Protein AF-0000000084353574 (afdb_homodimer)

Organism: NCBI:txid482461

Solvent-accessible surface area (backbone atoms only — not comparable to full-atom values): 16380 Å² total; per-residue (Å²): 100,61,38,62,44,83,50,98,76,34,34,41,35,35,35,15,28,40,46,36,67,55,96,66,19,34,48,32,29,26,44,67,91,52,82,50,33,28,57,43,47,42,65,20,34,66,84,48,57,50,71,59,33,28,42,50,36,37,30,61,42,59,65,42,75,57,48,79,74,46,64,31,38,41,32,45,39,42,49,74,56,95,91,34,39,34,31,30,40,36,41,33,28,39,31,48,71,51,85,86,64,72,89,44,79,58,70,45,63,42,68,70,35,84,55,44,39,32,33,45,39,50,55,90,50,35,80,78,47,58,47,51,66,62,67,49,51,59,43,70,75,60,64,51,88,87,37,40,44,80,46,78,43,116,100,61,38,61,45,81,51,96,78,34,34,40,34,35,35,14,27,40,46,37,68,55,94,66,18,34,46,32,28,27,44,70,91,50,81,51,30,30,56,44,46,44,64,19,33,66,84,48,56,49,72,60,34,29,42,51,36,38,29,60,41,60,65,42,76,57,49,78,74,48,66,31,38,40,32,45,39,42,49,73,55,95,90,34,39,34,31,31,41,35,41,34,27,39,32,47,71,51,85,86,63,72,89,44,80,61,73,45,63,41,68,71,34,81,54,43,38,32,33,44,39,50,56,89,52,33,80,79,48,57,47,52,68,61,67,50,51,57,43,69,76,60,65,51,88,88,35,40,43,78,45,78,44,117

InterPro domains:
  IPR000086 NUDIX hydrolase domain [PF00293] (16-128)
  IPR000086 NUDIX hydrolase domain [PS51462] (11-144)
  IPR015797 NUDIX hydrolase-like domain superfamily [SSF55811] (12-135)
  IPR020084 NUDIX hydrolase, conserved site [PS00893] (42-63)

Nearest PDB structures (foldseek):
  2pqv-assembly1_A  TM=9.044E-01  e=1.667E-14  Streptococcus pneumoniae TIGR4
  3ef5-assembly1_B  TM=8.246E-01  e=6.353E-07  Bdellovibrio bacteriovorus
  3i7u-assembly1_B  TM=7.529E-01  e=4.169E-07  Aquifex aeolicus VF5
  8i1a-assembly1_A  TM=7.647E-01  e=1.076E-05  Homo sapiens
  8i1i-assembly2_B  TM=6.640E-01  e=1.994E-06  Homo sapiens

Sequence (308 aa):
MDATFQVEHAVFNYRAAAVLIKKDHVLLHRQVNESHWALPGGRVEVLEDSQTTVQRELKEELGWDIGVRNLLWVTENFFKYNEQDFHEIGMYYHVTPPDSIKVEIDTFYGEEGNRLIYQWVPLEELKNVNLVPGFLKNSLLKIPLATIEHIVIKMDATFQVEHAVFNYRAAAVLIKKDHVLLHRQVNESHWALPGGRVEVLEDSQTTVQRELKEELGWDIGVRNLLWVTENFFKYNEQDFHEIGMYYHVTPPDSIKVEIDTFYGEEGNRLIYQWVPLEELKNVNLVPGFLKNSLLKIPLATIEHIVIK

Foldseek 3Di:
DFQWDDDDFAIEFEWEFEFEDDPQWTKWKDFPPDQEIEGQTGTADVVGDRVVRRQVRCCQFAVWRKDWDAWFEWEFAWDDDPNGIYTYTYTYTYIYTDPPDDADQDWDGHPVPNGMIMHIGRLVCLVVGNYPPPVCNPCVVPTDNPDYYYYYHD/DFQWDDDDFAIEFEWEFEFEDDPQWTKWKDFPPDQEIEGQTGTADVVGDRLVRRQVRCCQFAVWRKDWQAWFEWEFAWDDDPNGIYTYTYTYTYIYTDPPDDADQDWDGHPVPRGMIMHIGRLVCLVVGNYPPPVCNPCVVPTDNPDYYYYYHD

Structure (mmCIF, N/CA/C/O backbone):
data_AF-0000000084353574-model_v1
#
loop_
_entity.id
_entity.type
_entity.pdbx_description
1 polymer 'NUDIX domain-containing protein'
#
loop_
_atom_site.group_PDB
_atom_site.id
_atom_site.type_symbol
_atom_site.label_atom_id
_atom_site.label_alt_id
_atom_site.label_comp_id
_atom_site.label_asym_id
_atom_site.label_entity_id
_atom_site.label_seq_id
_atom_site.pdbx_PDB_ins_code
_atom_site.Cartn_x
_atom_site.Cartn_y
_atom_site.Cartn_z
_atom_site.occupancy
_atom_site.B_iso_or_equiv
_atom_site.auth_seq_id
_atom_site.auth_comp_id
_atom_site.auth_asym_id
_atom_site.auth_atom_id
_atom_site.pdbx_PDB_model_num
ATOM 1 N N . MET A 1 1 ? -14.703 -10.68 1.942 1 93.38 1 MET A N 1
ATOM 2 C CA . MET A 1 1 ? -14.938 -9.898 0.735 1 93.38 1 MET A CA 1
ATOM 3 C C . MET A 1 1 ? -13.633 -9.328 0.19 1 93.38 1 MET A C 1
ATOM 5 O O . MET A 1 1 ? -12.812 -8.805 0.948 1 93.38 1 MET A O 1
ATOM 9 N N . ASP A 1 2 ? -13.445 -9.477 -1.063 1 96.88 2 ASP A N 1
ATOM 10 C CA . ASP A 1 2 ? -12.227 -9 -1.702 1 96.88 2 ASP A CA 1
ATOM 11 C C . ASP A 1 2 ? -12.188 -7.469 -1.729 1 96.88 2 ASP A C 1
ATOM 13 O O . ASP A 1 2 ? -13.219 -6.82 -1.894 1 96.88 2 ASP A O 1
ATOM 17 N N . ALA A 1 3 ? -11.047 -6.906 -1.564 1 98.06 3 ALA A N 1
ATOM 18 C CA . ALA A 1 3 ? -10.859 -5.461 -1.676 1 98.06 3 ALA A CA 1
ATOM 19 C C . ALA A 1 3 ? -10.766 -5.031 -3.137 1 98.06 3 ALA A C 1
ATOM 21 O O . ALA A 1 3 ? -9.703 -4.625 -3.605 1 98.06 3 ALA A O 1
ATOM 22 N N . THR A 1 4 ? -11.773 -5.203 -3.811 1 98.38 4 THR A N 1
ATOM 23 C CA . THR A 1 4 ? -12.016 -4.754 -5.18 1 98.38 4 THR A CA 1
ATOM 24 C C . THR A 1 4 ? -13.266 -3.883 -5.254 1 98.38 4 THR A C 1
ATOM 26 O O . THR A 1 4 ? -14.359 -4.328 -4.906 1 98.38 4 THR A O 1
ATOM 29 N N . PHE A 1 5 ? -13.07 -2.662 -5.664 1 98.19 5 PHE A N 1
ATOM 30 C CA . PHE A 1 5 ? -14.148 -1.688 -5.59 1 98.19 5 PHE A CA 1
ATOM 31 C C . PHE A 1 5 ? -14.375 -1.028 -6.941 1 98.19 5 PHE A C 1
ATOM 33 O O . PHE A 1 5 ? -13.461 -0.43 -7.508 1 98.19 5 PHE A O 1
ATOM 40 N N . GLN A 1 6 ? -15.555 -1.169 -7.422 1 96.75 6 GLN A N 1
ATOM 41 C CA . GLN A 1 6 ? -15.945 -0.497 -8.656 1 96.75 6 GLN A CA 1
ATOM 42 C C . GLN A 1 6 ? -16.391 0.935 -8.391 1 96.75 6 GLN A C 1
ATOM 44 O O . GLN A 1 6 ? -17.266 1.168 -7.539 1 96.75 6 GLN A O 1
ATOM 49 N N . VAL A 1 7 ? -15.742 1.908 -9.07 1 95.19 7 VAL A N 1
ATOM 50 C CA . VAL A 1 7 ? -16.188 3.297 -9.039 1 95.19 7 VAL A CA 1
ATOM 51 C C . VAL A 1 7 ? -16.531 3.758 -10.453 1 95.19 7 VAL A C 1
ATOM 53 O O . VAL A 1 7 ? -16.438 2.984 -11.406 1 95.19 7 VAL A O 1
ATOM 56 N N . GLU A 1 8 ? -17.172 4.844 -10.578 1 89.75 8 GLU A N 1
ATOM 57 C CA . GLU A 1 8 ? -17.766 5.297 -11.836 1 89.75 8 GLU A CA 1
ATOM 58 C C . GLU A 1 8 ? -16.797 5.07 -13.008 1 89.75 8 GLU A C 1
ATOM 60 O O . GLU A 1 8 ? -17.188 4.512 -14.031 1 89.75 8 GLU A O 1
ATOM 65 N N . HIS A 1 9 ? -15.562 5.375 -12.969 1 90.19 9 HIS A N 1
ATOM 66 C CA . HIS A 1 9 ? -14.695 5.297 -14.141 1 90.19 9 HIS A CA 1
ATOM 67 C C . HIS A 1 9 ? -13.445 4.48 -13.852 1 90.19 9 HIS A C 1
ATOM 69 O O . HIS A 1 9 ? -12.438 4.617 -14.547 1 90.19 9 HIS A O 1
ATOM 75 N N . ALA A 1 10 ? -13.539 3.629 -12.836 1 97.75 10 ALA A N 1
ATOM 76 C CA . ALA A 1 10 ? -12.328 2.889 -12.5 1 97.75 10 ALA A CA 1
ATOM 77 C C . ALA A 1 10 ? -12.633 1.743 -11.539 1 97.75 10 ALA A C 1
ATOM 79 O O . ALA A 1 10 ? -13.742 1.64 -11.016 1 97.75 10 ALA A O 1
ATOM 80 N N . VAL A 1 11 ? -11.703 0.872 -11.477 1 98.25 11 VAL A N 1
ATOM 81 C CA . VAL A 1 11 ? -11.711 -0.167 -10.453 1 98.25 11 VAL A CA 1
ATOM 82 C C . VAL A 1 11 ? -10.516 0.012 -9.523 1 98.25 11 VAL A C 1
ATOM 84 O O . VAL A 1 11 ? -9.391 0.212 -9.984 1 98.25 11 VAL A O 1
ATOM 87 N N . PHE A 1 12 ? -10.758 0.042 -8.242 1 98.56 12 PHE A N 1
ATOM 88 C CA . PHE A 1 12 ? -9.703 0.052 -7.23 1 98.56 12 PHE A CA 1
ATOM 89 C C . PHE A 1 12 ? -9.516 -1.337 -6.633 1 98.56 12 PHE A C 1
ATOM 91 O O . PHE A 1 12 ? -10.469 -1.958 -6.172 1 98.56 12 PHE A O 1
ATOM 98 N N . ASN A 1 13 ? -8.234 -1.838 -6.691 1 98.19 13 ASN A N 1
ATOM 99 C CA . ASN A 1 13 ? -8.016 -3.182 -6.164 1 98.19 13 ASN A CA 1
ATOM 100 C C . ASN A 1 13 ? -6.773 -3.24 -5.281 1 98.19 13 ASN A C 1
ATOM 102 O O . ASN A 1 13 ? -5.875 -2.406 -5.406 1 98.19 13 ASN A O 1
ATOM 106 N N . TYR A 1 14 ? -6.82 -4.102 -4.344 1 98.88 14 TYR A N 1
ATOM 107 C CA . TYR A 1 14 ? -5.719 -4.438 -3.445 1 98.88 14 TYR A CA 1
ATOM 108 C C . TYR A 1 14 ? -5.324 -5.902 -3.592 1 98.88 14 TYR A C 1
ATOM 110 O O . TYR A 1 14 ? -6.141 -6.797 -3.367 1 98.88 14 TYR A O 1
ATOM 118 N N . ARG A 1 15 ? -4.066 -6.105 -4.062 1 98.75 15 ARG A N 1
ATOM 119 C CA . ARG A 1 15 ? -3.611 -7.445 -4.434 1 98.75 15 ARG A CA 1
ATOM 120 C C . ARG A 1 15 ? -2.373 -7.84 -3.635 1 98.75 15 ARG A C 1
ATOM 122 O O . ARG A 1 15 ? -1.523 -7 -3.336 1 98.75 15 ARG A O 1
ATOM 129 N N . ALA A 1 16 ? -2.264 -9.055 -3.248 1 98.81 16 ALA A N 1
ATOM 130 C CA . ALA A 1 16 ? -1.062 -9.672 -2.688 1 98.81 16 ALA A CA 1
ATOM 131 C C . ALA A 1 16 ? -0.539 -10.781 -3.592 1 98.81 16 ALA A C 1
ATOM 133 O O . ALA A 1 16 ? -1.313 -11.602 -4.09 1 98.81 16 ALA A O 1
ATOM 134 N N . ALA A 1 17 ? 0.724 -10.781 -3.836 1 98.75 17 ALA A N 1
ATOM 135 C CA . ALA A 1 17 ? 1.327 -11.758 -4.734 1 98.75 17 ALA A CA 1
ATOM 136 C C . ALA A 1 17 ? 2.547 -12.414 -4.094 1 98.75 17 ALA A C 1
ATOM 138 O O . ALA A 1 17 ? 3.213 -11.812 -3.25 1 98.75 17 ALA A O 1
ATOM 139 N N . ALA A 1 18 ? 2.838 -13.617 -4.508 1 98.5 18 ALA A N 1
ATOM 140 C CA . ALA A 1 18 ? 3.951 -14.406 -3.982 1 98.5 18 ALA A CA 1
ATOM 141 C C . ALA A 1 18 ? 5.074 -14.516 -5.008 1 98.5 18 ALA A C 1
ATOM 143 O O . ALA A 1 18 ? 4.836 -14.883 -6.16 1 98.5 18 ALA A O 1
ATOM 144 N N . VAL A 1 19 ? 6.219 -14.172 -4.594 1 98.31 19 VAL A N 1
ATOM 145 C CA . VAL A 1 19 ? 7.43 -14.438 -5.367 1 98.31 19 VAL A CA 1
ATOM 146 C C . VAL A 1 19 ? 8.078 -15.727 -4.883 1 98.31 19 VAL A C 1
ATOM 148 O O . VAL A 1 19 ? 8.727 -15.75 -3.834 1 98.31 19 VAL A O 1
ATOM 151 N N . LEU A 1 20 ? 7.902 -16.766 -5.621 1 96.81 20 LEU A N 1
ATOM 152 C CA . LEU A 1 20 ? 8.469 -18.078 -5.32 1 96.81 20 LEU A CA 1
ATOM 153 C C . LEU A 1 20 ? 9.609 -18.406 -6.273 1 96.81 20 LEU A C 1
ATOM 155 O O . LEU A 1 20 ? 9.391 -18.625 -7.465 1 96.81 20 LEU A O 1
ATOM 159 N N . ILE A 1 21 ? 10.742 -18.469 -5.711 1 95.44 21 ILE A N 1
ATOM 160 C CA . ILE A 1 21 ? 11.906 -18.781 -6.535 1 95.44 21 ILE A CA 1
ATOM 161 C C . ILE A 1 21 ? 12.617 -20.016 -5.996 1 95.44 21 ILE A C 1
ATOM 163 O O . ILE A 1 21 ? 12.828 -20.141 -4.789 1 95.44 21 ILE A O 1
ATOM 167 N N . LYS A 1 22 ? 12.852 -20.922 -6.84 1 94.12 22 LYS A N 1
ATOM 168 C CA . LYS A 1 22 ? 13.578 -22.141 -6.547 1 94.12 22 LYS A CA 1
ATOM 169 C C . LYS A 1 22 ? 14.445 -22.562 -7.727 1 94.12 22 LYS A C 1
ATOM 171 O O . LYS A 1 22 ? 13.969 -22.641 -8.859 1 94.12 22 LYS A O 1
ATOM 176 N N . LYS A 1 23 ? 15.758 -22.812 -7.469 1 93.81 23 LYS A N 1
ATOM 177 C CA . LYS A 1 23 ? 16.703 -23.219 -8.508 1 93.81 23 LYS A CA 1
ATOM 178 C C . LYS A 1 23 ? 16.656 -22.266 -9.695 1 93.81 23 LYS A C 1
ATOM 180 O O . LYS A 1 23 ? 16.516 -22.688 -10.844 1 93.81 23 LYS A O 1
ATOM 185 N N . ASP A 1 24 ? 16.594 -20.984 -9.453 1 95 24 ASP A N 1
ATOM 186 C CA . ASP A 1 24 ? 16.672 -19.891 -10.422 1 95 24 ASP A CA 1
ATOM 187 C C . ASP A 1 24 ? 15.445 -19.891 -11.344 1 95 24 ASP A C 1
ATOM 189 O O . ASP A 1 24 ? 15.531 -19.469 -12.5 1 95 24 ASP A O 1
ATOM 193 N N . HIS A 1 25 ? 14.398 -20.469 -10.836 1 96.88 25 HIS A N 1
ATOM 194 C CA . HIS A 1 25 ? 13.102 -20.406 -11.516 1 96.88 25 HIS A CA 1
ATOM 195 C C . HIS A 1 25 ? 12.062 -19.703 -10.648 1 96.88 25 HIS A C 1
ATOM 197 O O . HIS A 1 25 ? 12.031 -19.891 -9.43 1 96.88 25 HIS A O 1
ATOM 203 N N . VAL A 1 26 ? 11.234 -18.953 -11.297 1 97.56 26 VAL A N 1
ATOM 204 C CA . VAL A 1 26 ? 10.117 -18.312 -10.609 1 97.56 26 VAL A CA 1
ATOM 205 C C . VAL A 1 26 ? 8.812 -18.984 -11.031 1 97.56 26 VAL A C 1
ATOM 207 O O . VAL A 1 26 ? 8.641 -19.344 -12.195 1 97.56 26 VAL A O 1
ATOM 210 N N . LEU A 1 27 ? 7.926 -19.156 -10.062 1 97.44 27 LEU A N 1
ATOM 211 C CA . LEU A 1 27 ? 6.613 -19.719 -10.383 1 97.44 27 LEU A CA 1
ATOM 212 C C . LEU A 1 27 ? 5.672 -18.625 -10.883 1 97.44 27 LEU A C 1
ATOM 214 O O . LEU A 1 27 ? 5.465 -17.609 -10.211 1 97.44 27 LEU A O 1
ATOM 218 N N . LEU A 1 28 ? 5.109 -18.812 -12.055 1 97.81 28 LEU A N 1
ATOM 219 C CA . LEU A 1 28 ? 4.121 -17.922 -12.641 1 97.81 28 LEU A CA 1
ATOM 220 C C . LEU A 1 28 ? 2.801 -18.641 -12.875 1 97.81 28 LEU A C 1
ATOM 222 O O . LEU A 1 28 ? 2.758 -19.875 -12.875 1 97.81 28 LEU A O 1
ATOM 226 N N . HIS A 1 29 ? 1.772 -17.844 -12.984 1 97.25 29 HIS A N 1
ATOM 227 C CA . HIS A 1 29 ? 0.49 -18.422 -13.375 1 97.25 29 HIS A CA 1
ATOM 228 C C . HIS A 1 29 ? -0.15 -17.609 -14.5 1 97.25 29 HIS A C 1
ATOM 230 O O . HIS A 1 29 ? 0.228 -16.453 -14.734 1 97.25 29 HIS A O 1
ATOM 236 N N . ARG A 1 30 ? -1.064 -18.266 -15.227 1 95.69 30 ARG A N 1
ATOM 237 C CA . ARG A 1 30 ? -1.817 -17.688 -16.344 1 95.69 30 ARG A CA 1
ATOM 238 C C . ARG A 1 30 ? -3.225 -18.281 -16.406 1 95.69 30 ARG A C 1
ATOM 240 O O . ARG A 1 30 ? -3.416 -19.484 -16.203 1 95.69 30 ARG A O 1
ATOM 247 N N . GLN A 1 31 ? -4.168 -17.359 -16.672 1 93.44 31 GLN A N 1
ATOM 248 C CA . GLN A 1 31 ? -5.488 -17.891 -17 1 93.44 31 GLN A CA 1
ATOM 249 C C . GLN A 1 31 ? -5.473 -18.609 -18.344 1 93.44 31 GLN A C 1
ATOM 251 O O . GLN A 1 31 ? -4.836 -18.156 -19.297 1 93.44 31 GLN A O 1
ATOM 256 N N . VAL A 1 32 ? -6.188 -19.703 -18.391 1 91.19 32 VAL A N 1
ATOM 257 C CA . VAL A 1 32 ? -6.145 -20.578 -19.562 1 91.19 32 VAL A CA 1
ATOM 258 C C . VAL A 1 32 ? -6.547 -19.797 -20.812 1 91.19 32 VAL A C 1
ATOM 260 O O . VAL A 1 32 ? -6.012 -20.047 -21.891 1 91.19 32 VAL A O 1
ATOM 263 N N . ASN A 1 33 ? -7.363 -18.844 -20.625 1 91 33 ASN A N 1
ATOM 264 C CA . ASN A 1 33 ? -7.871 -18.109 -21.781 1 91 33 ASN A CA 1
ATOM 265 C C . ASN A 1 33 ? -7.148 -16.766 -21.953 1 91 33 ASN A C 1
ATOM 267 O O . ASN A 1 33 ? -7.582 -15.914 -22.734 1 91 33 ASN A O 1
ATOM 271 N N . GLU A 1 34 ? -6.105 -16.547 -21.219 1 92.19 34 GLU A N 1
ATOM 272 C CA . GLU A 1 34 ? -5.328 -15.312 -21.312 1 92.19 34 GLU A CA 1
ATOM 273 C C . GLU A 1 34 ? -3.9 -15.594 -21.766 1 92.19 34 GLU A C 1
ATOM 275 O O . GLU A 1 34 ? -3.461 -16.75 -21.781 1 92.19 34 GLU A O 1
ATOM 280 N N . SER A 1 35 ? -3.25 -14.555 -22.219 1 93.62 35 SER A N 1
ATOM 281 C CA . SER A 1 35 ? -1.897 -14.734 -22.734 1 93.62 35 SER A CA 1
ATOM 282 C C . SER A 1 35 ? -0.854 -14.234 -21.734 1 93.62 35 SER A C 1
ATOM 284 O O . SER A 1 35 ? 0.326 -14.578 -21.844 1 93.62 35 SER A O 1
ATOM 286 N N . HIS A 1 36 ? -1.24 -13.406 -20.844 1 96.62 36 HIS A N 1
ATOM 287 C CA . HIS A 1 36 ? -0.265 -12.805 -19.938 1 96.62 36 HIS A CA 1
ATOM 288 C C . HIS A 1 36 ? -0.053 -13.68 -18.703 1 96.62 36 HIS A C 1
ATOM 290 O O . HIS A 1 36 ? -0.985 -14.336 -18.234 1 96.62 36 HIS A O 1
ATOM 296 N N . TRP A 1 37 ? 1.155 -13.68 -18.25 1 97.62 37 TRP A N 1
ATOM 297 C CA . TRP A 1 37 ? 1.545 -14.367 -17.016 1 97.62 37 TRP A CA 1
ATOM 298 C C . TRP A 1 37 ? 1.628 -13.383 -15.852 1 97.62 37 TRP A C 1
ATOM 300 O O . TRP A 1 37 ? 1.899 -12.195 -16.047 1 97.62 37 TRP A O 1
ATOM 310 N N . ALA A 1 38 ? 1.397 -13.844 -14.695 1 98.06 38 ALA A N 1
ATOM 311 C CA . ALA A 1 38 ? 1.508 -13.07 -13.461 1 98.06 38 ALA A CA 1
ATOM 312 C C . ALA A 1 38 ? 2.01 -13.945 -12.312 1 98.06 38 ALA A C 1
ATOM 314 O O . ALA A 1 38 ? 2.223 -15.148 -12.484 1 98.06 38 ALA A O 1
ATOM 315 N N . LEU A 1 39 ? 2.299 -13.352 -11.258 1 98.56 39 LEU A N 1
ATOM 316 C CA . LEU A 1 39 ? 2.68 -14.086 -10.062 1 98.56 39 LEU A CA 1
ATOM 317 C C . LEU A 1 39 ? 1.451 -14.664 -9.359 1 98.56 39 LEU A C 1
ATOM 319 O O . LEU A 1 39 ? 0.387 -14.039 -9.359 1 98.56 39 LEU A O 1
ATOM 323 N N . PRO A 1 40 ? 1.612 -15.906 -8.781 1 97.44 40 PRO A N 1
ATOM 324 C CA . PRO A 1 40 ? 0.503 -16.406 -7.965 1 97.44 40 PRO A CA 1
ATOM 325 C C . PRO A 1 40 ? 0.128 -15.445 -6.836 1 97.44 40 PRO A C 1
ATOM 327 O O . PRO A 1 40 ? 0.993 -14.75 -6.301 1 97.44 40 PRO A O 1
ATOM 330 N N . GLY A 1 41 ? -1.025 -15.469 -6.379 1 97.5 41 GLY A N 1
ATOM 331 C CA . GLY A 1 41 ? -1.61 -14.578 -5.398 1 97.5 41 GLY A CA 1
ATOM 332 C C . GLY A 1 41 ? -3.07 -14.266 -5.664 1 97.5 41 GLY A C 1
ATOM 333 O O . GLY A 1 41 ? -3.764 -15.047 -6.324 1 97.5 41 GLY A O 1
ATOM 334 N N . GLY A 1 42 ? -3.545 -13.156 -5.109 1 97.62 42 GLY A N 1
ATOM 335 C CA . GLY A 1 42 ? -4.945 -12.812 -5.285 1 97.62 42 GLY A CA 1
ATOM 336 C C . GLY A 1 42 ? -5.332 -11.516 -4.602 1 97.62 42 GLY A C 1
ATOM 337 O O . GLY A 1 42 ? -4.469 -10.781 -4.121 1 97.62 42 GLY A O 1
ATOM 338 N N . ARG A 1 43 ? -6.625 -11.281 -4.656 1 98.12 43 ARG A N 1
ATOM 339 C CA . ARG A 1 43 ? -7.168 -10.094 -4.016 1 98.12 43 ARG A CA 1
ATOM 340 C C . ARG A 1 43 ? -7.137 -10.227 -2.494 1 98.12 43 ARG A C 1
ATOM 342 O O . ARG A 1 43 ? -7.449 -11.289 -1.953 1 98.12 43 ARG A O 1
ATOM 349 N N . VAL A 1 44 ? -6.695 -9.172 -1.858 1 98.75 44 VAL A N 1
ATOM 350 C CA . VAL A 1 44 ? -6.75 -9.133 -0.401 1 98.75 44 VAL A CA 1
ATOM 351 C C . VAL A 1 44 ? -8.203 -9.016 0.056 1 98.75 44 VAL A C 1
ATOM 353 O O . VAL A 1 44 ? -8.992 -8.281 -0.538 1 98.75 44 VAL A O 1
ATOM 356 N N . GLU A 1 45 ? -8.531 -9.773 1.092 1 98.19 45 GLU A N 1
ATOM 357 C CA . GLU A 1 45 ? -9.852 -9.617 1.689 1 98.19 45 GLU A CA 1
ATOM 358 C C . GLU A 1 45 ? -9.875 -8.438 2.662 1 98.19 45 GLU A C 1
ATOM 360 O O . GLU A 1 45 ? -8.93 -8.227 3.418 1 98.19 45 GLU A O 1
ATOM 365 N N . VAL A 1 46 ? -10.992 -7.695 2.627 1 98.38 46 VAL A N 1
ATOM 366 C CA . VAL A 1 46 ? -11.164 -6.598 3.574 1 98.38 46 VAL A CA 1
ATOM 367 C C . VAL A 1 46 ? -11.008 -7.121 5 1 98.38 46 VAL A C 1
ATOM 369 O O . VAL A 1 46 ? -11.57 -8.156 5.352 1 98.38 46 VAL A O 1
ATOM 372 N N . LEU A 1 47 ? -10.172 -6.504 5.812 1 98.31 47 LEU A N 1
ATOM 373 C CA . LEU A 1 47 ? -9.891 -6.785 7.215 1 98.31 47 LEU A CA 1
ATOM 374 C C . LEU A 1 47 ? -8.922 -7.961 7.352 1 98.31 47 LEU A C 1
ATOM 376 O O . LEU A 1 47 ? -8.727 -8.484 8.453 1 98.31 47 LEU A O 1
ATOM 380 N N . GLU A 1 48 ? -8.305 -8.391 6.242 1 98.25 48 GLU A N 1
ATOM 381 C CA . GLU A 1 48 ? -7.203 -9.344 6.219 1 98.25 48 GLU A CA 1
ATOM 382 C C . GLU A 1 48 ? -5.902 -8.68 5.781 1 98.25 48 GLU A C 1
ATOM 384 O O . GLU A 1 48 ? -5.895 -7.879 4.84 1 98.25 48 GLU A O 1
ATOM 389 N N . ASP A 1 49 ? -4.848 -8.891 6.508 1 98.62 49 ASP A N 1
ATOM 390 C CA . ASP A 1 49 ? -3.584 -8.312 6.062 1 98.62 49 ASP A CA 1
ATOM 391 C C . ASP A 1 49 ? -3.043 -9.047 4.84 1 98.62 49 ASP A C 1
ATOM 393 O O . ASP A 1 49 ? -3.359 -10.219 4.621 1 98.62 49 ASP A O 1
ATOM 397 N N . SER A 1 50 ? -2.205 -8.43 4.117 1 98.75 50 SER A N 1
ATOM 398 C CA . SER A 1 50 ? -1.758 -8.93 2.82 1 98.75 50 SER A CA 1
ATOM 399 C C . SER A 1 50 ? -0.902 -10.18 2.975 1 98.75 50 SER A C 1
ATOM 401 O O . SER A 1 50 ? -0.904 -11.055 2.102 1 98.75 50 SER A O 1
ATOM 403 N N . GLN A 1 51 ? -0.097 -10.289 4.059 1 98.44 51 GLN A N 1
ATOM 404 C CA . GLN A 1 51 ? 0.711 -11.484 4.281 1 98.44 51 GLN A CA 1
ATOM 405 C C . GLN A 1 51 ? -0.169 -12.719 4.465 1 98.44 51 GLN A C 1
ATOM 407 O O . GLN A 1 51 ? 0.097 -13.766 3.873 1 98.44 51 GLN A O 1
ATOM 412 N N . THR A 1 52 ? -1.226 -12.555 5.285 1 98.19 52 THR A N 1
ATOM 413 C CA . THR A 1 52 ? -2.195 -13.625 5.473 1 98.19 52 THR A CA 1
ATOM 414 C C . THR A 1 52 ? -2.861 -13.992 4.152 1 98.19 52 THR A C 1
ATOM 416 O O . THR A 1 52 ? -3.07 -15.172 3.863 1 98.19 52 THR A O 1
ATOM 419 N N . THR A 1 53 ? -3.146 -13.023 3.383 1 98.5 53 THR A N 1
ATOM 420 C CA . THR A 1 53 ? -3.799 -13.242 2.098 1 98.5 53 THR A CA 1
ATOM 421 C C . THR A 1 53 ? -2.93 -14.109 1.189 1 98.5 53 THR A C 1
ATOM 423 O O . THR A 1 53 ? -3.414 -15.07 0.585 1 98.5 53 THR A O 1
ATOM 426 N N . VAL A 1 54 ? -1.673 -13.758 1.083 1 98 54 VAL A N 1
ATOM 427 C CA . VAL A 1 54 ? -0.798 -14.492 0.176 1 98 54 VAL A CA 1
ATOM 428 C C . VAL A 1 54 ? -0.71 -15.953 0.613 1 98 54 VAL A C 1
ATOM 430 O O . VAL A 1 54 ? -0.742 -16.859 -0.222 1 98 54 VAL A O 1
ATOM 433 N N . GLN A 1 55 ? -0.65 -16.188 1.921 1 97.62 55 GLN A N 1
ATOM 434 C CA . GLN A 1 55 ? -0.606 -17.547 2.438 1 97.62 55 GLN A CA 1
ATOM 435 C C . GLN A 1 55 ? -1.903 -18.297 2.137 1 97.62 55 GLN A C 1
ATOM 437 O O . GLN A 1 55 ? -1.875 -19.438 1.681 1 97.62 55 GLN A O 1
ATOM 442 N N . ARG A 1 56 ? -3.004 -17.656 2.385 1 97.31 56 ARG A N 1
ATOM 443 C CA . ARG A 1 56 ? -4.312 -18.25 2.137 1 97.31 56 ARG A CA 1
ATOM 444 C C . ARG A 1 56 ? -4.496 -18.562 0.656 1 97.31 56 ARG A C 1
ATOM 446 O O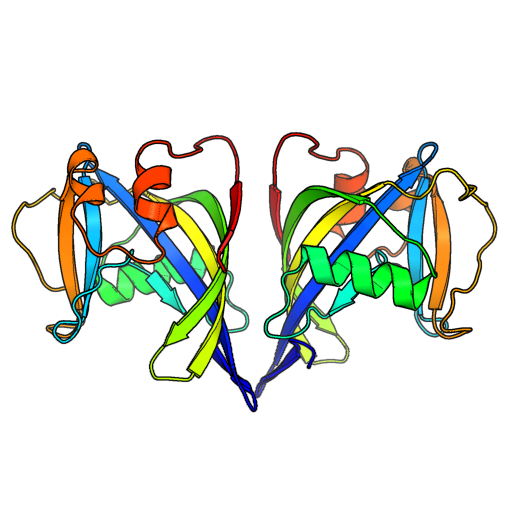 . ARG A 1 56 ? -4.926 -19.672 0.301 1 97.31 56 ARG A O 1
ATOM 453 N N . GLU A 1 57 ? -4.176 -17.609 -0.185 1 96.81 57 GLU A N 1
ATOM 454 C CA . GLU A 1 57 ? -4.355 -17.781 -1.624 1 96.81 57 GLU A CA 1
ATOM 455 C C . GLU A 1 57 ? -3.51 -18.938 -2.156 1 96.81 57 GLU A C 1
ATOM 457 O O . GLU A 1 57 ? -3.969 -19.719 -2.998 1 96.81 57 GLU A O 1
ATOM 462 N N . LEU A 1 58 ? -2.258 -19.094 -1.749 1 96.25 58 LEU A N 1
ATOM 463 C CA . LEU A 1 58 ? -1.396 -20.172 -2.225 1 96.25 58 LEU A CA 1
ATOM 464 C C . LEU A 1 58 ? -1.896 -21.531 -1.729 1 96.25 58 LEU A C 1
ATOM 466 O O . LEU A 1 58 ? -1.796 -22.531 -2.439 1 96.25 58 LEU A O 1
ATOM 470 N N . LYS A 1 59 ? -2.416 -21.531 -0.497 1 95.81 59 LYS A N 1
ATOM 471 C CA . LYS A 1 59 ? -3.039 -22.75 0.007 1 95.81 59 LYS A CA 1
ATOM 472 C C . LYS A 1 59 ? -4.258 -23.141 -0.826 1 95.81 59 LYS A C 1
ATOM 474 O O . LYS A 1 59 ? -4.426 -24.297 -1.201 1 95.81 59 LYS A O 1
ATOM 479 N N . GLU A 1 60 ? -5.07 -22.188 -1.085 1 95.25 60 GLU A N 1
ATOM 480 C CA . GLU A 1 60 ? -6.285 -22.422 -1.858 1 95.25 60 GLU A CA 1
ATOM 481 C C . GLU A 1 60 ? -5.957 -22.828 -3.295 1 95.25 60 GLU A C 1
ATOM 483 O O . GLU A 1 60 ? -6.562 -23.75 -3.844 1 95.25 60 GLU A O 1
ATOM 488 N N . GLU A 1 61 ? -5.004 -22.141 -3.93 1 94.75 61 GLU A N 1
ATOM 489 C CA . GLU A 1 61 ? -4.699 -22.312 -5.348 1 94.75 61 GLU A CA 1
ATOM 490 C C . GLU A 1 61 ? -3.842 -23.547 -5.582 1 94.75 61 GLU A C 1
ATOM 492 O O . GLU A 1 61 ? -4.016 -24.25 -6.578 1 94.75 61 GLU A O 1
ATOM 497 N N . LEU A 1 62 ? -2.869 -23.859 -4.621 1 93.94 62 LEU A N 1
ATOM 498 C CA . LEU A 1 62 ? -1.83 -24.844 -4.902 1 93.94 62 LEU A CA 1
ATOM 499 C C . LEU A 1 62 ? -1.768 -25.906 -3.805 1 93.94 62 LEU A C 1
ATOM 501 O O . LEU A 1 62 ? -1.079 -26.906 -3.951 1 93.94 62 LEU A O 1
ATOM 505 N N . GLY A 1 63 ? -2.467 -25.641 -2.734 1 94.31 63 GLY A N 1
ATOM 506 C CA . GLY A 1 63 ? -2.402 -26.547 -1.598 1 94.31 63 GLY A CA 1
ATOM 507 C C . GLY A 1 63 ? -1.11 -26.422 -0.812 1 94.31 63 GLY A C 1
ATOM 508 O O . GLY A 1 63 ? -0.751 -27.328 -0.057 1 94.31 63 GLY A O 1
ATOM 509 N N . TRP A 1 64 ? -0.349 -25.375 -1.007 1 94.12 64 TRP A N 1
ATOM 510 C CA . TRP A 1 64 ? 0.973 -25.219 -0.405 1 94.12 64 TRP A CA 1
ATOM 511 C C . TRP A 1 64 ? 0.899 -24.406 0.884 1 94.12 64 TRP A C 1
ATOM 513 O O . TRP A 1 64 ? 0.278 -23.344 0.919 1 94.12 64 TRP A O 1
ATOM 523 N N . ASP A 1 65 ? 1.513 -24.938 1.892 1 93.12 65 ASP A N 1
ATOM 524 C CA . ASP A 1 65 ? 1.785 -24.156 3.098 1 93.12 65 ASP A CA 1
ATOM 525 C C . ASP A 1 65 ? 3.123 -23.422 2.99 1 93.12 65 ASP A C 1
ATOM 527 O O . ASP A 1 65 ? 4.184 -24.047 3.061 1 93.12 65 ASP A O 1
ATOM 531 N N . ILE A 1 66 ? 3.006 -22.156 2.889 1 93.06 66 ILE A N 1
ATOM 532 C CA . ILE A 1 66 ? 4.23 -21.422 2.604 1 93.06 66 ILE A CA 1
ATOM 533 C C . ILE A 1 66 ? 4.617 -20.578 3.814 1 93.06 66 ILE A C 1
ATOM 535 O O . ILE A 1 66 ? 3.773 -20.266 4.66 1 93.06 66 ILE A O 1
ATOM 539 N N . GLY A 1 67 ? 5.871 -20.328 3.893 1 92.44 67 GLY A N 1
ATOM 540 C CA . GLY A 1 67 ? 6.398 -19.312 4.805 1 92.44 67 GLY A CA 1
ATOM 541 C C . GLY A 1 67 ? 6.746 -18.016 4.117 1 92.44 67 GLY A C 1
ATOM 542 O O . GLY A 1 67 ? 7.379 -18.016 3.061 1 92.44 67 GLY A O 1
ATOM 543 N N . VAL A 1 68 ? 6.25 -16.922 4.703 1 95.12 68 VAL A N 1
ATOM 544 C CA . VAL A 1 68 ? 6.551 -15.609 4.133 1 95.12 68 VAL A CA 1
ATOM 545 C C . VAL A 1 68 ? 7.836 -15.055 4.746 1 95.12 68 VAL A C 1
ATOM 547 O O . VAL A 1 68 ? 7.98 -15.023 5.969 1 95.12 68 VAL A O 1
ATOM 550 N N . ARG A 1 69 ? 8.781 -14.664 3.932 1 94.38 69 ARG A N 1
ATOM 551 C CA . ARG A 1 69 ? 10.062 -14.141 4.402 1 94.38 69 ARG A CA 1
ATOM 552 C C . ARG A 1 69 ? 9.977 -12.633 4.621 1 94.38 69 ARG A C 1
ATOM 554 O O . ARG A 1 69 ? 10.07 -12.156 5.758 1 94.38 69 ARG A O 1
ATOM 561 N N . ASN A 1 70 ? 9.75 -11.906 3.537 1 95.88 70 ASN A N 1
ATOM 562 C CA . ASN A 1 70 ? 9.68 -10.453 3.621 1 95.88 70 ASN A CA 1
ATOM 563 C C . ASN A 1 70 ? 8.914 -9.859 2.443 1 95.88 70 ASN A C 1
ATOM 565 O O . ASN A 1 70 ? 8.711 -10.523 1.427 1 95.88 70 ASN A O 1
ATOM 569 N N . LEU A 1 71 ? 8.461 -8.633 2.656 1 98.19 71 LEU A N 1
ATOM 570 C CA . LEU A 1 71 ? 7.891 -7.84 1.572 1 98.19 71 LEU A CA 1
ATOM 571 C C . LEU A 1 71 ? 8.984 -7.285 0.67 1 98.19 71 LEU A C 1
ATOM 573 O O . LEU A 1 71 ? 9.969 -6.711 1.156 1 98.19 71 LEU A O 1
ATOM 577 N N . LEU A 1 72 ? 8.875 -7.488 -0.601 1 98.38 72 LEU A N 1
ATOM 578 C CA . LEU A 1 72 ? 9.891 -7.047 -1.549 1 98.38 72 LEU A CA 1
ATOM 579 C C . LEU A 1 72 ? 9.5 -5.723 -2.193 1 98.38 72 LEU A C 1
ATOM 581 O O . LEU A 1 72 ? 10.312 -4.801 -2.275 1 98.38 72 LEU A O 1
ATOM 585 N N . TRP A 1 73 ? 8.281 -5.711 -2.688 1 98.62 73 TRP A N 1
ATOM 586 C CA . TRP A 1 73 ? 7.809 -4.559 -3.451 1 98.62 73 TRP A CA 1
ATOM 587 C C . TRP A 1 73 ? 6.414 -4.141 -3 1 98.62 73 TRP A C 1
ATOM 589 O O . TRP A 1 73 ? 5.57 -4.988 -2.699 1 98.62 73 TRP A O 1
ATOM 599 N N . VAL A 1 74 ? 6.168 -2.891 -2.885 1 98.81 74 VAL A N 1
ATOM 600 C CA . VAL A 1 74 ? 4.852 -2.262 -2.861 1 98.81 74 VAL A CA 1
ATOM 601 C C . VAL A 1 74 ? 4.629 -1.484 -4.156 1 98.81 74 VAL A C 1
ATOM 603 O O . VAL A 1 74 ? 5.48 -0.698 -4.574 1 98.81 74 VAL A O 1
ATOM 606 N N . THR A 1 75 ? 3.482 -1.738 -4.793 1 98.81 75 THR A N 1
ATOM 607 C CA . THR A 1 75 ? 3.287 -1.094 -6.09 1 98.81 75 THR A CA 1
ATOM 608 C C . THR A 1 75 ? 1.977 -0.311 -6.109 1 98.81 75 THR A C 1
ATOM 610 O O . THR A 1 75 ? 1.018 -0.676 -5.426 1 98.81 75 THR A O 1
ATOM 613 N N . GLU A 1 76 ? 1.962 0.773 -6.723 1 98.81 76 GLU A N 1
ATOM 614 C CA . GLU A 1 76 ? 0.784 1.438 -7.27 1 98.81 76 GLU A CA 1
ATOM 615 C C . GLU A 1 76 ? 0.728 1.303 -8.789 1 98.81 76 GLU A C 1
ATOM 617 O O . GLU A 1 76 ? 1.514 1.928 -9.5 1 98.81 76 GLU A O 1
ATOM 622 N N . ASN A 1 77 ? -0.184 0.454 -9.25 1 98.62 77 ASN A N 1
ATOM 623 C CA . ASN A 1 77 ? -0.269 0.084 -10.656 1 98.62 77 ASN A CA 1
ATOM 624 C C . ASN A 1 77 ? -1.51 0.676 -11.32 1 98.62 77 ASN A C 1
ATOM 626 O O . ASN A 1 77 ? -2.631 0.44 -10.867 1 98.62 77 ASN A O 1
ATOM 630 N N . PHE A 1 78 ? -1.264 1.533 -12.32 1 98.5 78 PHE A N 1
ATOM 631 C CA . PHE A 1 78 ? -2.34 2.123 -13.109 1 98.5 78 PHE A CA 1
ATOM 632 C C . PHE A 1 78 ? -2.359 1.543 -14.516 1 98.5 78 PHE A C 1
ATOM 634 O O . PHE A 1 78 ? -1.388 1.676 -15.266 1 98.5 78 PHE A O 1
ATOM 641 N N . PHE A 1 79 ? -3.428 0.898 -14.883 1 97.56 79 PHE A N 1
ATOM 642 C CA . PHE A 1 79 ? -3.486 0.266 -16.203 1 97.56 79 PHE A CA 1
ATOM 643 C C . PHE A 1 79 ? -4.922 0.205 -16.703 1 97.56 79 PHE A C 1
ATOM 645 O O . PHE A 1 79 ? -5.863 0.49 -15.961 1 97.56 79 PHE A O 1
ATOM 652 N N . LYS A 1 80 ? -5.039 -0.067 -18 1 96.44 80 LYS A N 1
ATOM 653 C CA . LYS A 1 80 ? -6.336 -0.271 -18.625 1 96.44 80 LYS A CA 1
ATOM 654 C C . LYS A 1 80 ? -6.555 -1.74 -18.984 1 96.44 80 LYS A C 1
ATOM 656 O O . LYS A 1 80 ? -5.652 -2.398 -19.5 1 96.44 80 LYS A O 1
ATOM 661 N N . TYR A 1 81 ? -7.637 -2.203 -18.578 1 92.75 81 TYR A N 1
ATOM 662 C CA . TYR A 1 81 ? -8.039 -3.564 -18.906 1 92.75 81 TYR A CA 1
ATOM 663 C C . TYR A 1 81 ? -9.523 -3.619 -19.281 1 92.75 81 TYR A C 1
ATOM 665 O O . TYR A 1 81 ? -10.375 -3.15 -18.516 1 92.75 81 TYR A O 1
ATOM 673 N N . ASN A 1 82 ? -9.789 -4.16 -20.453 1 90.88 82 ASN A N 1
ATOM 674 C CA . ASN A 1 82 ? -11.148 -4.227 -20.969 1 90.88 82 ASN A CA 1
ATOM 675 C C . ASN A 1 82 ? -11.836 -2.865 -20.922 1 90.88 82 ASN A C 1
ATOM 677 O O . ASN A 1 82 ? -12.961 -2.75 -20.422 1 90.88 82 ASN A O 1
ATOM 681 N N . GLU A 1 83 ? -11.141 -1.812 -21.219 1 91.75 83 GLU A N 1
ATOM 682 C CA . GLU A 1 83 ? -11.625 -0.443 -21.375 1 91.75 83 GLU A CA 1
ATOM 683 C C . GLU A 1 83 ? -11.953 0.187 -20.016 1 91.75 83 GLU A C 1
ATOM 685 O O . GLU A 1 83 ? -12.672 1.187 -19.953 1 91.75 83 GLU A O 1
ATOM 690 N N . GLN A 1 84 ? -11.516 -0.5 -19.078 1 95.62 84 GLN A N 1
ATOM 691 C CA . GLN A 1 84 ? -11.695 0.045 -17.734 1 95.62 84 GLN A CA 1
ATOM 692 C C . GLN A 1 84 ? -10.352 0.414 -17.109 1 95.62 84 GLN A C 1
ATOM 694 O O . GLN A 1 84 ? -9.375 -0.321 -17.25 1 95.62 84 GLN A O 1
ATOM 699 N N . ASP A 1 85 ? -10.352 1.577 -16.453 1 98.12 85 ASP A N 1
ATOM 700 C CA . ASP A 1 85 ? -9.148 1.985 -15.742 1 98.12 85 ASP A CA 1
ATOM 701 C C . ASP A 1 85 ? -9.031 1.273 -14.398 1 98.12 85 ASP A C 1
ATOM 703 O O . ASP A 1 85 ? -10.031 1.085 -13.703 1 98.12 85 ASP A O 1
ATOM 707 N N . PHE A 1 86 ? -7.816 0.897 -14.078 1 98.5 86 PHE A N 1
ATOM 708 C CA . PHE A 1 86 ? -7.566 0.222 -12.812 1 98.5 86 PHE A CA 1
ATOM 709 C C . PHE A 1 86 ? -6.547 0.99 -11.984 1 98.5 86 PHE A C 1
ATOM 711 O O . PHE A 1 86 ? -5.574 1.521 -12.523 1 98.5 86 PHE A O 1
ATOM 718 N N . HIS A 1 87 ? -6.762 1.107 -10.727 1 98.75 87 HIS A N 1
ATOM 719 C CA . HIS A 1 87 ? -5.852 1.52 -9.664 1 98.75 87 HIS A CA 1
ATOM 720 C C . HIS A 1 87 ? -5.609 0.384 -8.68 1 98.75 87 HIS A C 1
ATOM 722 O O . HIS A 1 87 ? -6.465 0.085 -7.844 1 98.75 87 HIS A O 1
ATOM 728 N N . GLU A 1 88 ? -4.41 -0.213 -8.82 1 98.75 88 GLU A N 1
ATOM 729 C CA . GLU A 1 88 ? -4.141 -1.397 -8.016 1 98.75 88 GLU A CA 1
ATOM 730 C C . GLU A 1 88 ? -2.979 -1.156 -7.055 1 98.75 88 GLU A C 1
ATOM 732 O O . GLU A 1 88 ? -1.904 -0.715 -7.469 1 98.75 88 GLU A O 1
ATOM 737 N N . ILE A 1 89 ? -3.225 -1.368 -5.785 1 98.88 89 ILE A N 1
ATOM 738 C CA . ILE A 1 89 ? -2.141 -1.492 -4.816 1 98.88 89 ILE A CA 1
ATOM 739 C C . ILE A 1 89 ? -1.669 -2.943 -4.754 1 98.88 89 ILE A C 1
ATOM 741 O O . ILE A 1 89 ? -2.479 -3.859 -4.594 1 98.88 89 ILE A O 1
ATOM 745 N N . GLY A 1 90 ? -0.413 -3.133 -4.93 1 98.88 90 GLY A N 1
ATOM 746 C CA . GLY A 1 90 ? 0.129 -4.48 -4.922 1 98.88 90 GLY A CA 1
ATOM 747 C C . GLY A 1 90 ? 1.182 -4.695 -3.85 1 98.88 90 GLY A C 1
ATOM 748 O O . GLY A 1 90 ? 2.057 -3.85 -3.652 1 98.88 90 GLY A O 1
ATOM 749 N N . MET A 1 91 ? 1.112 -5.777 -3.109 1 98.88 91 MET A N 1
ATOM 750 C CA . MET A 1 91 ? 2.115 -6.254 -2.162 1 98.88 91 MET A CA 1
ATOM 751 C C . MET A 1 91 ? 2.748 -7.555 -2.646 1 98.88 91 MET A C 1
ATOM 753 O O . MET A 1 91 ? 2.061 -8.562 -2.801 1 98.88 91 MET A O 1
ATOM 757 N N . TYR A 1 92 ? 4.059 -7.535 -2.881 1 98.81 92 TYR A N 1
ATOM 758 C CA . TYR A 1 92 ? 4.773 -8.695 -3.4 1 98.81 92 TYR A CA 1
ATOM 759 C C . TYR A 1 92 ? 5.707 -9.281 -2.346 1 98.81 92 TYR A C 1
ATOM 761 O O . TYR A 1 92 ? 6.645 -8.617 -1.905 1 98.81 92 TYR A O 1
ATOM 769 N N . TYR A 1 93 ? 5.484 -10.516 -1.997 1 98.56 93 TYR A N 1
ATOM 770 C CA . TYR A 1 93 ? 6.207 -11.133 -0.89 1 98.56 93 TYR A CA 1
ATOM 771 C C . TYR A 1 93 ? 7.18 -12.195 -1.397 1 98.56 93 TYR A C 1
ATOM 773 O O . TYR A 1 93 ? 6.848 -12.969 -2.293 1 98.56 93 TYR A O 1
ATOM 781 N N . HIS A 1 94 ? 8.344 -12.141 -0.847 1 97.75 94 HIS A N 1
ATOM 782 C CA . HIS A 1 94 ? 9.266 -13.266 -0.974 1 97.75 94 HIS A CA 1
ATOM 783 C C . HIS A 1 94 ? 8.805 -14.445 -0.126 1 97.75 94 HIS A C 1
ATOM 785 O O . HIS A 1 94 ? 8.703 -14.336 1.098 1 97.75 94 HIS A O 1
ATOM 791 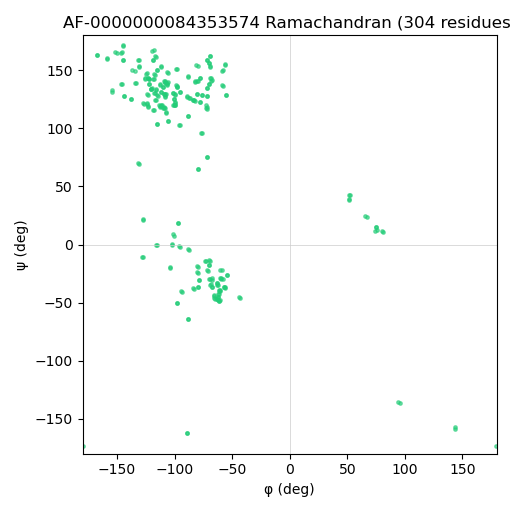N N . VAL A 1 95 ? 8.492 -15.523 -0.805 1 96.25 95 VAL A N 1
ATOM 792 C CA . VAL A 1 95 ? 7.977 -16.672 -0.065 1 96.25 95 VAL A CA 1
ATOM 793 C C . VAL A 1 95 ? 8.836 -17.906 -0.348 1 96.25 95 VAL A C 1
ATOM 795 O O . VAL A 1 95 ? 9.422 -18.016 -1.425 1 96.25 95 VAL A O 1
ATOM 798 N N . THR A 1 96 ? 8.938 -18.719 0.611 1 90.88 96 THR A N 1
ATOM 799 C CA . THR A 1 96 ? 9.695 -19.953 0.475 1 90.88 96 THR A CA 1
ATOM 800 C C . THR A 1 96 ? 8.758 -21.141 0.25 1 90.88 96 THR A C 1
ATOM 802 O O . THR A 1 96 ? 7.875 -21.406 1.068 1 90.88 96 THR A O 1
ATOM 805 N N . PRO A 1 97 ? 8.938 -21.797 -0.857 1 85.19 97 PRO A N 1
ATOM 806 C CA . PRO A 1 97 ? 8.125 -23 -1.066 1 85.19 97 PRO A CA 1
ATOM 807 C C . PRO A 1 97 ? 8.523 -24.156 -0.142 1 85.19 97 PRO A C 1
ATOM 809 O O . PRO A 1 97 ? 9.656 -24.203 0.34 1 85.19 97 PRO A O 1
ATOM 812 N N . PRO A 1 98 ? 7.543 -25.031 0.046 1 86.81 98 PRO A N 1
ATOM 813 C CA . PRO A 1 98 ? 7.93 -26.234 0.774 1 86.81 98 PRO A CA 1
ATOM 814 C C . PRO A 1 98 ? 9.055 -27.016 0.082 1 86.81 98 PRO A C 1
ATOM 816 O O . PRO A 1 98 ? 9.141 -27.016 -1.148 1 86.81 98 PRO A O 1
ATOM 819 N N . ASP A 1 99 ? 9.844 -27.672 0.853 1 86.56 99 ASP A N 1
ATOM 820 C CA . ASP A 1 99 ? 10.977 -28.438 0.326 1 86.56 99 ASP A CA 1
ATOM 821 C C . ASP A 1 99 ? 10.508 -29.516 -0.641 1 86.56 99 ASP A C 1
ATOM 823 O O . ASP A 1 99 ? 11.219 -29.859 -1.585 1 86.56 99 ASP A O 1
ATOM 827 N N . SER A 1 100 ? 9.352 -29.984 -0.445 1 88.56 100 SER A N 1
ATOM 828 C CA . SER A 1 100 ? 8.836 -31.109 -1.221 1 88.56 100 SER A CA 1
ATOM 829 C C . SER A 1 100 ? 8.484 -30.688 -2.641 1 88.56 100 SER A C 1
ATOM 831 O O . SER A 1 100 ? 8.336 -31.516 -3.529 1 88.56 100 SER A O 1
ATOM 833 N N . ILE A 1 101 ? 8.422 -29.438 -2.84 1 88.38 101 ILE A N 1
ATOM 834 C CA . ILE A 1 101 ? 8.016 -28.953 -4.152 1 88.38 101 ILE A CA 1
ATOM 835 C C . ILE A 1 101 ? 9.195 -29 -5.117 1 88.38 101 ILE A C 1
ATOM 837 O O . ILE A 1 101 ? 10.289 -28.547 -4.785 1 88.38 101 ILE A O 1
ATOM 841 N N . LYS A 1 102 ? 8.984 -29.578 -6.25 1 89.69 102 LYS A N 1
ATOM 842 C CA . LYS A 1 102 ? 10.023 -29.688 -7.27 1 89.69 102 LYS A CA 1
ATOM 843 C C . LYS A 1 102 ? 9.758 -28.734 -8.43 1 89.69 102 LYS A C 1
ATOM 845 O O . LYS A 1 102 ? 8.602 -28.5 -8.789 1 89.69 102 LYS A O 1
ATOM 850 N N . VAL A 1 103 ? 10.844 -28.188 -8.828 1 91.56 103 VAL A N 1
ATOM 851 C CA . VAL A 1 103 ? 10.758 -27.359 -10.023 1 91.56 103 VAL A CA 1
ATOM 852 C C . VAL A 1 103 ? 10.555 -28.234 -11.258 1 91.56 103 VAL A C 1
ATOM 854 O O . VAL A 1 103 ? 11.359 -29.141 -11.523 1 91.56 103 VAL A O 1
ATOM 857 N N . GLU A 1 104 ? 9.461 -27.984 -11.844 1 86.38 104 GLU A N 1
ATOM 858 C CA . GLU A 1 104 ? 9.18 -28.75 -13.055 1 86.38 104 GLU A CA 1
ATOM 859 C C . GLU A 1 104 ? 9.078 -27.828 -14.273 1 86.38 104 GLU A C 1
ATOM 861 O O . GLU A 1 104 ? 8.57 -26.719 -14.172 1 86.38 104 GLU A O 1
ATOM 866 N N . ILE A 1 105 ? 9.516 -28.359 -15.383 1 84.88 105 ILE A N 1
ATOM 867 C CA . ILE A 1 105 ? 9.562 -27.578 -16.625 1 84.88 105 ILE A CA 1
ATOM 868 C C . ILE A 1 105 ? 8.164 -27.5 -17.234 1 84.88 105 ILE A C 1
ATOM 870 O O . ILE A 1 105 ? 7.785 -26.453 -17.781 1 84.88 105 ILE A O 1
ATOM 874 N N . ASP A 1 106 ? 7.406 -28.5 -17 1 91.38 106 ASP A N 1
ATOM 875 C CA . ASP A 1 106 ? 6.082 -28.562 -17.609 1 91.38 106 ASP A CA 1
ATOM 876 C C . ASP A 1 106 ? 5.082 -27.703 -16.844 1 91.38 106 ASP A C 1
ATOM 878 O O . ASP A 1 106 ? 5.25 -27.469 -15.641 1 91.38 106 ASP A O 1
ATOM 882 N N . THR A 1 107 ? 4.078 -27.281 -17.625 1 93.62 107 THR A N 1
ATOM 883 C CA . THR A 1 107 ? 2.971 -26.594 -16.969 1 93.62 107 THR A CA 1
ATOM 884 C C . THR A 1 107 ? 2.162 -27.562 -16.109 1 93.62 107 THR A C 1
ATOM 886 O O . THR A 1 107 ? 2.168 -28.766 -16.359 1 93.62 107 THR A O 1
ATOM 889 N N . PHE A 1 108 ? 1.536 -27.016 -15.117 1 93.75 108 PHE A N 1
ATOM 890 C CA . PHE A 1 108 ? 0.663 -27.844 -14.281 1 93.75 108 PHE A CA 1
ATOM 891 C C . PHE A 1 108 ? -0.529 -27.031 -13.789 1 93.75 108 PHE A C 1
ATOM 893 O O . PHE A 1 108 ? -0.547 -25.812 -13.906 1 93.75 108 PHE A O 1
ATOM 900 N N . TYR A 1 109 ? -1.552 -27.719 -13.289 1 92.62 109 TYR A N 1
ATOM 901 C CA . TYR A 1 109 ? -2.754 -27.109 -12.742 1 92.62 109 TYR A CA 1
ATOM 902 C C . TYR A 1 109 ? -2.766 -27.188 -11.219 1 92.62 109 TYR A C 1
ATOM 904 O O . TYR A 1 109 ? -2.203 -28.109 -10.633 1 92.62 109 TYR A O 1
ATOM 912 N N . GLY A 1 110 ? -3.355 -26.203 -10.625 1 91 110 GLY A N 1
ATOM 913 C CA . GLY A 1 110 ? -3.486 -26.203 -9.172 1 91 110 GLY A CA 1
ATOM 914 C C . GLY A 1 110 ? -4.75 -26.891 -8.688 1 91 110 GLY A C 1
ATOM 915 O O . GLY A 1 110 ? -5.32 -27.719 -9.398 1 91 110 GLY A O 1
ATOM 916 N N . GLU A 1 111 ? -5.043 -26.547 -7.406 1 87.75 111 GLU A N 1
ATOM 917 C CA . GLU A 1 111 ? -6.184 -27.172 -6.742 1 87.75 111 GLU A CA 1
ATOM 918 C C . GLU A 1 111 ? -7.504 -26.688 -7.332 1 87.75 111 GLU A C 1
ATOM 920 O O . GLU A 1 111 ? -8.539 -27.344 -7.164 1 87.75 111 GLU A O 1
ATOM 925 N N . GLU A 1 112 ? -7.418 -25.594 -8.031 1 80.75 112 GLU A N 1
ATOM 926 C CA . GLU A 1 112 ? -8.641 -25 -8.562 1 80.75 112 GLU A CA 1
ATOM 927 C C . GLU A 1 112 ? -8.984 -25.578 -9.938 1 80.75 112 GLU A C 1
ATOM 929 O O . GLU A 1 112 ? -10.016 -25.25 -10.516 1 80.75 112 GLU A O 1
ATOM 934 N N . GLY A 1 113 ? -8.117 -26.359 -10.336 1 82.56 113 GLY A N 1
ATOM 935 C CA . GLY A 1 113 ? -8.422 -27.047 -11.578 1 82.56 113 GLY A CA 1
ATOM 936 C C . GLY A 1 113 ? -7.867 -26.344 -12.805 1 82.56 113 GLY A C 1
ATOM 937 O O . GLY A 1 113 ? -6.73 -25.875 -12.797 1 82.56 113 GLY A O 1
ATOM 938 N N . ASN A 1 114 ? -8.742 -26.297 -13.781 1 78.12 114 ASN A N 1
ATOM 939 C CA . ASN A 1 114 ? -8.219 -25.938 -15.094 1 78.12 114 ASN A CA 1
ATOM 940 C C . ASN A 1 114 ? -8.406 -24.453 -15.391 1 78.12 114 ASN A C 1
ATOM 942 O O . ASN A 1 114 ? -8.375 -24.031 -16.547 1 78.12 114 ASN A O 1
ATOM 946 N N . ARG A 1 115 ? -8.609 -23.766 -14.398 1 85.88 115 ARG A N 1
ATOM 947 C CA . ARG A 1 115 ? -8.805 -22.344 -14.609 1 85.88 115 ARG A CA 1
ATOM 948 C C . ARG A 1 115 ? -7.465 -21.625 -14.711 1 85.88 115 ARG A C 1
ATOM 950 O O . ARG A 1 115 ? -7.285 -20.734 -15.555 1 85.88 115 ARG A O 1
ATOM 957 N N . LEU A 1 116 ? -6.547 -22.078 -13.891 1 91.69 116 LEU A N 1
ATOM 958 C CA . LEU A 1 116 ? -5.219 -21.469 -13.836 1 91.69 116 LEU A CA 1
ATOM 959 C C . LEU A 1 116 ? -4.141 -22.484 -14.18 1 91.69 116 LEU A C 1
ATOM 961 O O . LEU A 1 116 ? -4.184 -23.625 -13.703 1 91.69 116 LEU A O 1
ATOM 965 N N . ILE A 1 117 ? -3.207 -22.031 -15.039 1 94.69 117 ILE A N 1
ATOM 966 C CA . ILE A 1 117 ? -2.031 -22.828 -15.375 1 94.69 117 ILE A CA 1
ATOM 967 C C . ILE A 1 117 ? -0.795 -22.234 -14.703 1 94.69 117 ILE A C 1
ATOM 969 O O . ILE A 1 117 ? -0.618 -21.016 -14.695 1 94.69 117 ILE A O 1
ATOM 973 N N . TYR A 1 118 ? 0.006 -23.188 -14.18 1 96.56 118 TYR A N 1
ATOM 974 C CA . TYR A 1 118 ? 1.225 -22.766 -13.492 1 96.56 118 TYR A CA 1
ATOM 975 C C . TYR A 1 118 ? 2.463 -23.25 -14.242 1 96.56 118 TYR A C 1
ATOM 977 O O . TYR A 1 118 ? 2.438 -24.312 -14.875 1 96.56 118 TYR A O 1
ATOM 985 N N . GLN A 1 119 ? 3.543 -22.484 -14.125 1 96.56 119 GLN A N 1
ATOM 986 C CA . GLN A 1 119 ? 4.805 -22.859 -14.75 1 96.56 119 GLN A CA 1
ATOM 987 C C . GLN A 1 119 ? 5.992 -22.25 -14.016 1 96.56 119 GLN A C 1
ATOM 989 O O . GLN A 1 119 ? 5.953 -21.078 -13.641 1 96.56 119 GLN A O 1
ATOM 994 N N . TRP A 1 120 ? 6.922 -23.109 -13.766 1 97.31 120 TRP A N 1
ATOM 995 C CA . TRP A 1 120 ? 8.219 -22.594 -13.344 1 97.31 120 TRP A CA 1
ATOM 996 C C . TRP A 1 120 ? 9.016 -22.062 -14.531 1 97.31 120 TRP A C 1
ATOM 998 O O . TRP A 1 120 ? 9.289 -22.797 -15.484 1 97.31 120 TRP A O 1
ATOM 1008 N N . VAL A 1 121 ? 9.398 -20.812 -14.453 1 97.5 121 VAL A N 1
ATOM 1009 C CA . VAL A 1 121 ? 10.086 -20.172 -15.562 1 97.5 121 VAL A CA 1
ATOM 1010 C C . VAL A 1 121 ? 11.492 -19.75 -15.125 1 97.5 121 VAL A C 1
ATOM 1012 O O . VAL A 1 121 ? 11.656 -19.125 -14.078 1 97.5 121 VAL A O 1
ATOM 1015 N N . PRO A 1 122 ? 12.523 -20.109 -15.938 1 97.56 122 PRO A N 1
ATOM 1016 C CA . PRO A 1 122 ? 13.852 -19.609 -15.602 1 97.56 122 PRO A CA 1
ATOM 1017 C C . PRO A 1 122 ? 13.906 -18.078 -15.57 1 97.56 122 PRO A C 1
ATOM 1019 O O . PRO A 1 122 ? 13.352 -17.422 -16.453 1 97.56 122 PRO A O 1
ATOM 1022 N N . LEU A 1 123 ? 14.57 -17.531 -14.586 1 97.5 123 LEU A N 1
ATOM 1023 C CA . LEU A 1 123 ? 14.648 -16.078 -14.414 1 97.5 123 LEU A CA 1
ATOM 1024 C C . LEU A 1 123 ? 15.234 -15.422 -15.664 1 97.5 123 LEU A C 1
ATOM 1026 O O . LEU A 1 123 ? 14.773 -14.359 -16.078 1 97.5 123 LEU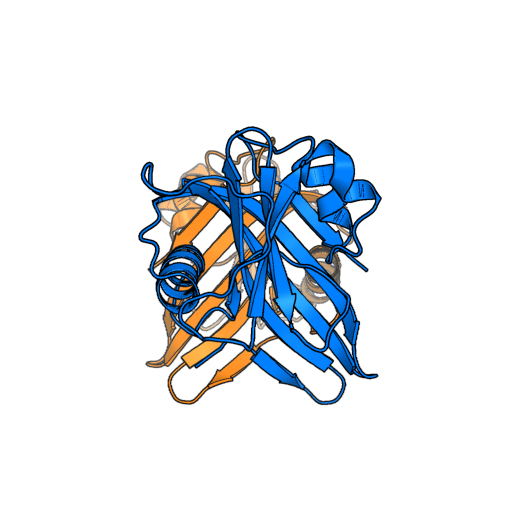 A O 1
ATOM 1030 N N . GLU A 1 124 ? 16.141 -16.047 -16.25 1 96.31 124 GLU A N 1
ATOM 1031 C CA . GLU A 1 124 ? 16.844 -15.484 -17.406 1 96.31 124 GLU A CA 1
ATOM 1032 C C . GLU A 1 124 ? 15.938 -15.406 -18.625 1 96.31 124 GLU A C 1
ATOM 1034 O O . GLU A 1 124 ? 16.266 -14.727 -19.609 1 96.31 124 GLU A O 1
ATOM 1039 N N . GLU A 1 125 ? 14.852 -16.047 -18.594 1 96.94 125 GLU A N 1
ATOM 1040 C CA . GLU A 1 125 ? 13.961 -16.109 -19.75 1 96.94 125 GLU A CA 1
ATOM 1041 C C . GLU A 1 125 ? 12.781 -15.164 -19.578 1 96.94 125 GLU A C 1
ATOM 1043 O O . GLU A 1 125 ? 11.938 -15.039 -20.469 1 96.94 125 GLU A O 1
ATOM 1048 N N . LEU A 1 126 ? 12.688 -14.461 -18.531 1 97.44 126 LEU A N 1
ATOM 1049 C CA . LEU A 1 126 ? 11.531 -13.633 -18.203 1 97.44 126 LEU A CA 1
ATOM 1050 C C . LEU A 1 126 ? 11.344 -12.531 -19.25 1 97.44 126 LEU A C 1
ATOM 1052 O O . LEU A 1 126 ? 10.219 -12.102 -19.5 1 97.44 126 LEU A O 1
ATOM 1056 N N . LYS A 1 127 ? 12.414 -12.039 -19.766 1 95.25 127 LYS A N 1
ATOM 1057 C CA . LYS A 1 127 ? 12.359 -10.984 -20.781 1 95.25 127 LYS A CA 1
ATOM 1058 C C . LYS A 1 127 ? 11.484 -11.391 -21.953 1 95.25 127 LYS A C 1
ATOM 1060 O O . LYS A 1 127 ? 10.914 -10.539 -22.641 1 95.25 127 LYS A O 1
ATOM 1065 N N . ASN A 1 128 ? 11.344 -12.656 -22.203 1 95.81 128 ASN A N 1
ATOM 1066 C CA . ASN A 1 128 ? 10.602 -13.18 -23.344 1 95.81 128 ASN A CA 1
ATOM 1067 C C . ASN A 1 128 ? 9.164 -13.531 -22.969 1 95.81 128 ASN A C 1
ATOM 1069 O O . ASN A 1 128 ? 8.391 -13.984 -23.812 1 95.81 128 ASN A O 1
ATOM 1073 N N . VAL A 1 129 ? 8.781 -13.383 -21.781 1 96.44 129 VAL A N 1
ATOM 1074 C CA . VAL A 1 129 ? 7.477 -13.773 -21.266 1 96.44 129 VAL A CA 1
ATOM 1075 C C . VAL A 1 129 ? 6.562 -12.547 -21.203 1 96.44 129 VAL A C 1
ATOM 1077 O O . VAL A 1 129 ? 7 -11.453 -20.828 1 96.44 129 VAL A O 1
ATOM 1080 N N . ASN A 1 130 ? 5.301 -12.656 -21.609 1 97.56 130 ASN A N 1
ATOM 1081 C CA . ASN A 1 130 ? 4.301 -11.617 -21.422 1 97.56 130 ASN A CA 1
ATOM 1082 C C . ASN A 1 130 ? 3.879 -11.508 -19.953 1 97.56 130 ASN A C 1
ATOM 1084 O O . ASN A 1 130 ? 2.771 -11.914 -19.594 1 97.56 130 ASN A O 1
ATOM 1088 N N . LEU A 1 131 ? 4.75 -10.922 -19.188 1 98 131 LEU A N 1
ATOM 1089 C CA . LEU A 1 131 ? 4.625 -10.883 -17.734 1 98 131 LEU A CA 1
ATOM 1090 C C . LEU A 1 131 ? 4.066 -9.539 -17.266 1 98 131 LEU A C 1
ATOM 1092 O O . LEU A 1 131 ? 4.551 -8.4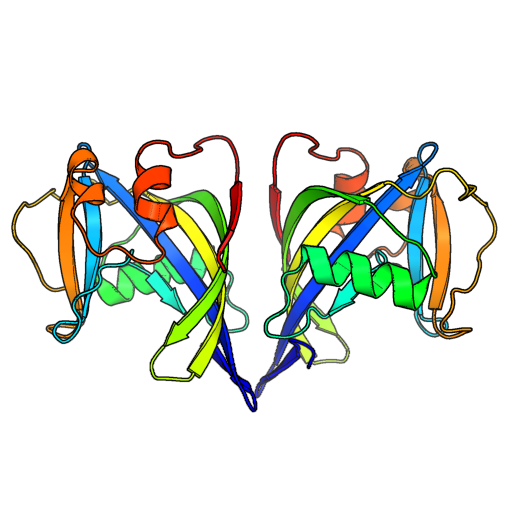84 -17.688 1 98 131 LEU A O 1
ATOM 1096 N N . VAL A 1 132 ? 3.014 -9.57 -16.438 1 97.5 132 VAL A N 1
ATOM 1097 C CA . VAL A 1 132 ? 2.422 -8.344 -15.898 1 97.5 132 VAL A CA 1
ATOM 1098 C C . VAL A 1 132 ? 2.424 -8.398 -14.375 1 97.5 132 VAL A C 1
ATOM 1100 O O . VAL A 1 132 ? 2.268 -9.469 -13.781 1 97.5 132 VAL A O 1
ATOM 1103 N N . PRO A 1 133 ? 2.656 -7.234 -13.711 1 97.75 133 PRO A N 1
ATOM 1104 C CA . PRO A 1 133 ? 3.062 -5.996 -14.375 1 97.75 133 PRO A CA 1
ATOM 1105 C C . PRO A 1 133 ? 4.48 -6.066 -14.938 1 97.75 133 PRO A C 1
ATOM 1107 O O . PRO A 1 133 ? 5.289 -6.883 -14.484 1 97.75 133 PRO A O 1
ATOM 1110 N N . GLY A 1 134 ? 4.832 -5.25 -15.781 1 96.81 134 GLY A N 1
ATOM 1111 C CA . GLY A 1 134 ? 6.047 -5.332 -16.578 1 96.81 134 GLY A CA 1
ATOM 1112 C C . GLY A 1 134 ? 7.312 -5.172 -15.75 1 96.81 134 GLY A C 1
ATOM 1113 O O . GLY A 1 134 ? 8.359 -5.715 -16.109 1 96.81 134 GLY A O 1
ATOM 1114 N N . PHE A 1 135 ? 7.297 -4.43 -14.664 1 97.25 135 PHE A N 1
ATOM 1115 C CA . PHE A 1 135 ? 8.492 -4.176 -13.867 1 97.25 135 PHE A CA 1
ATOM 1116 C C . PHE A 1 135 ? 9.094 -5.48 -13.359 1 97.25 135 PHE A C 1
ATOM 1118 O O . PHE A 1 135 ? 10.289 -5.551 -13.078 1 97.25 135 PHE A O 1
ATOM 1125 N N . LEU A 1 136 ? 8.289 -6.566 -13.281 1 98.12 136 LEU A N 1
ATOM 1126 C CA . LEU A 1 136 ? 8.711 -7.855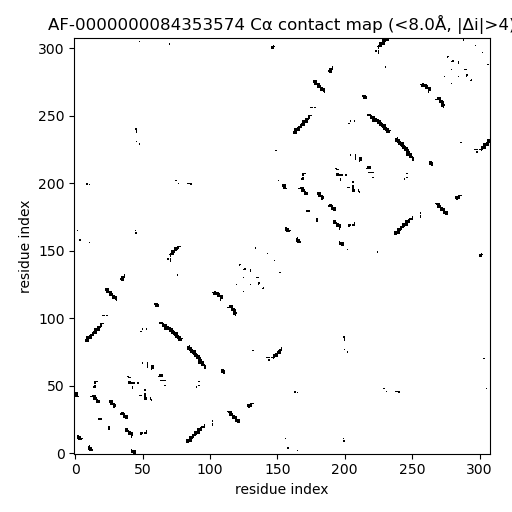 -12.734 1 98.12 136 LEU A CA 1
ATOM 1127 C C . LEU A 1 136 ? 9.844 -8.453 -13.57 1 98.12 136 LEU A C 1
ATOM 1129 O O . LEU A 1 136 ? 10.703 -9.156 -13.039 1 98.12 136 LEU A O 1
ATOM 1133 N N . LYS A 1 137 ? 9.82 -8.203 -14.883 1 97.44 137 LYS A N 1
ATOM 1134 C CA . LYS A 1 137 ? 10.828 -8.781 -15.766 1 97.44 137 LYS A CA 1
ATOM 1135 C C . LYS A 1 137 ? 12.234 -8.398 -15.328 1 97.44 137 LYS A C 1
ATOM 1137 O O . LYS A 1 137 ? 13.156 -9.219 -15.383 1 97.44 137 LYS A O 1
ATOM 1142 N N . ASN A 1 138 ? 12.352 -7.191 -14.852 1 96.56 138 ASN A N 1
ATOM 1143 C CA . ASN A 1 138 ? 13.664 -6.711 -14.414 1 96.56 138 ASN A CA 1
ATOM 1144 C C . ASN A 1 138 ? 13.859 -6.918 -12.914 1 96.56 138 ASN A C 1
ATOM 1146 O O . ASN A 1 138 ? 14.938 -7.332 -12.477 1 96.56 138 ASN A O 1
ATOM 1150 N N . SER A 1 139 ? 12.859 -6.699 -12.133 1 97.56 139 SER A N 1
ATOM 1151 C CA . SER A 1 139 ? 12.977 -6.699 -10.68 1 97.56 139 SER A CA 1
ATOM 1152 C C . SER A 1 139 ? 13.219 -8.102 -10.141 1 97.56 139 SER A C 1
ATOM 1154 O O . SER A 1 139 ? 13.875 -8.281 -9.109 1 97.56 139 SER A O 1
ATOM 1156 N N . LEU A 1 140 ? 12.719 -9.094 -10.836 1 98 140 LEU A N 1
ATOM 1157 C CA . LEU A 1 140 ? 12.891 -10.469 -10.391 1 98 140 LEU A CA 1
ATOM 1158 C C . LEU A 1 140 ? 14.344 -10.914 -10.562 1 98 140 LEU A C 1
ATOM 1160 O O . LEU A 1 140 ? 14.781 -11.875 -9.914 1 98 140 LEU A O 1
ATOM 1164 N N . LEU A 1 141 ? 15.062 -10.242 -11.453 1 96.31 141 LEU A N 1
ATOM 1165 C CA . LEU A 1 141 ? 16.469 -10.57 -11.68 1 96.31 141 LEU A CA 1
ATOM 1166 C C . LEU A 1 141 ? 17.344 -9.953 -10.594 1 96.31 141 LEU A C 1
ATOM 1168 O O . LEU A 1 141 ? 18.484 -10.375 -10.406 1 96.31 141 LEU A O 1
ATOM 1172 N N . LYS A 1 142 ? 16.859 -8.875 -9.961 1 94.94 142 LYS A N 1
ATOM 1173 C CA . LYS A 1 142 ? 17.578 -8.164 -8.898 1 94.94 142 LYS A CA 1
ATOM 1174 C C . LYS A 1 142 ? 16.672 -7.949 -7.688 1 94.94 142 LYS A C 1
ATOM 1176 O O . LYS A 1 142 ? 16.375 -6.805 -7.328 1 94.94 142 LYS A O 1
ATOM 1181 N N . ILE A 1 143 ? 16.344 -8.938 -7.012 1 94.5 143 ILE A N 1
ATOM 1182 C CA . ILE A 1 143 ? 15.398 -8.883 -5.91 1 94.5 143 ILE A CA 1
ATOM 1183 C C . ILE A 1 143 ? 16.031 -8.164 -4.719 1 94.5 143 ILE A C 1
ATOM 1185 O O . ILE A 1 143 ? 17.141 -8.477 -4.316 1 94.5 143 ILE A O 1
ATOM 1189 N N . PRO A 1 144 ? 15.367 -7.18 -4.191 1 90.25 144 PRO A N 1
ATOM 1190 C CA . PRO A 1 144 ? 15.867 -6.492 -2.998 1 90.25 144 PRO A CA 1
ATOM 1191 C C . PRO A 1 144 ? 15.656 -7.301 -1.719 1 90.25 144 PRO A C 1
ATOM 1193 O O . PRO A 1 144 ? 14.648 -7.121 -1.033 1 90.25 144 PRO A O 1
ATOM 1196 N N . LEU A 1 145 ? 16.531 -8.008 -1.242 1 84.69 145 LEU A N 1
ATOM 1197 C CA . LEU A 1 145 ? 16.344 -8.945 -0.138 1 84.69 145 LEU A CA 1
ATOM 1198 C C . LEU A 1 145 ? 16.359 -8.211 1.201 1 84.69 145 LEU A C 1
ATOM 1200 O O . LEU A 1 145 ? 15.797 -8.695 2.184 1 84.69 145 LEU A O 1
ATOM 1204 N N . ALA A 1 146 ? 16.922 -7.004 1.18 1 87.31 146 ALA A N 1
ATOM 1205 C CA . ALA A 1 146 ? 17.109 -6.336 2.465 1 87.31 146 ALA A CA 1
ATOM 1206 C C . ALA A 1 146 ? 16.281 -5.059 2.543 1 87.31 146 ALA A C 1
ATOM 1208 O O . ALA A 1 146 ? 16.359 -4.312 3.521 1 87.31 146 ALA A O 1
ATOM 1209 N N . THR A 1 147 ? 15.578 -4.785 1.5 1 94 147 THR A N 1
ATOM 1210 C CA . THR A 1 147 ? 14.82 -3.541 1.468 1 94 147 THR A CA 1
ATOM 1211 C C . THR A 1 147 ? 13.508 -3.732 0.718 1 94 147 THR A C 1
ATOM 1213 O O . THR A 1 147 ? 13.328 -4.723 0.008 1 94 147 THR A O 1
ATOM 1216 N N . ILE A 1 148 ? 12.617 -2.854 1.01 1 97.88 148 ILE A N 1
ATOM 1217 C CA . ILE A 1 148 ? 11.375 -2.785 0.249 1 97.88 148 ILE A CA 1
ATOM 1218 C C . ILE A 1 148 ? 11.484 -1.699 -0.821 1 97.88 148 ILE A C 1
ATOM 1220 O O . ILE A 1 148 ? 12.016 -0.616 -0.562 1 97.88 148 ILE A O 1
ATOM 1224 N N . GLU A 1 149 ? 11.047 -1.985 -2.02 1 98.06 149 GLU A N 1
ATOM 1225 C CA . GLU A 1 149 ? 10.984 -0.959 -3.057 1 98.06 149 GLU A CA 1
ATOM 1226 C C . GLU A 1 149 ? 9.539 -0.56 -3.348 1 98.06 149 GLU A C 1
ATOM 1228 O O . GLU A 1 149 ? 8.648 -1.407 -3.35 1 98.06 149 GLU A O 1
ATOM 1233 N N . HIS A 1 150 ? 9.352 0.699 -3.527 1 98.31 150 HIS A N 1
ATOM 1234 C CA . HIS A 1 150 ? 8.078 1.26 -3.965 1 98.31 150 HIS A CA 1
ATOM 1235 C C . HIS A 1 150 ? 8.094 1.567 -5.457 1 98.31 150 HIS A C 1
ATOM 1237 O O . HIS A 1 150 ? 8.938 2.33 -5.93 1 98.31 150 HIS A O 1
ATOM 1243 N N . ILE A 1 151 ? 7.176 0.973 -6.188 1 98.06 151 ILE A N 1
ATOM 1244 C CA . ILE A 1 151 ? 7.168 1.13 -7.637 1 98.06 151 ILE A CA 1
ATOM 1245 C C . ILE A 1 151 ? 5.812 1.675 -8.094 1 98.06 151 ILE A C 1
ATOM 1247 O O . ILE A 1 151 ? 4.77 1.082 -7.801 1 98.06 151 ILE A O 1
ATOM 1251 N N . VAL A 1 152 ? 5.82 2.777 -8.727 1 98.31 152 VAL A N 1
ATOM 1252 C CA . VAL A 1 152 ? 4.625 3.342 -9.344 1 98.31 152 VAL A CA 1
ATOM 1253 C C . VAL A 1 152 ? 4.629 3.035 -10.844 1 98.31 152 VAL A C 1
ATOM 1255 O O . VAL A 1 152 ? 5.566 3.4 -11.555 1 98.31 152 VAL A O 1
ATOM 1258 N N . ILE A 1 153 ? 3.609 2.332 -11.273 1 97 153 ILE A N 1
ATOM 1259 C CA . ILE A 1 153 ? 3.504 1.897 -12.664 1 97 153 ILE A CA 1
ATOM 1260 C C . ILE A 1 153 ? 2.334 2.609 -13.344 1 97 153 ILE A C 1
ATOM 1262 O O . ILE A 1 153 ? 1.183 2.455 -12.93 1 97 153 ILE A O 1
ATOM 1266 N N . LYS A 1 154 ? 2.578 3.393 -14.414 1 94.5 154 LYS A N 1
ATOM 1267 C CA . LYS A 1 154 ? 1.555 4.137 -15.141 1 94.5 154 LYS A CA 1
ATOM 1268 C C . LYS A 1 154 ? 1.532 3.746 -16.609 1 94.5 154 LYS A C 1
ATOM 1270 O O . LYS A 1 154 ? 2.557 3.35 -17.172 1 94.5 154 LYS A O 1
ATOM 1275 N N . MET B 1 1 ? -12.297 11.258 -6.82 1 93.25 1 MET B N 1
ATOM 1276 C CA . MET B 1 1 ? -12.984 10.508 -5.777 1 93.25 1 MET B CA 1
ATOM 1277 C C . MET B 1 1 ? -11.992 9.852 -4.828 1 93.25 1 MET B C 1
ATOM 1279 O O . MET B 1 1 ? -11.008 9.25 -5.27 1 93.25 1 MET B O 1
ATOM 1283 N N . ASP B 1 2 ? -12.227 10.008 -3.582 1 96.94 2 ASP B N 1
ATOM 1284 C CA . ASP B 1 2 ? -11.344 9.438 -2.572 1 96.94 2 ASP B CA 1
ATOM 1285 C C . ASP B 1 2 ? -11.43 7.914 -2.553 1 96.94 2 ASP B C 1
ATOM 1287 O O . ASP B 1 2 ? -12.508 7.348 -2.762 1 96.94 2 ASP B O 1
ATOM 1291 N N . ALA B 1 3 ? -10.344 7.27 -2.322 1 98.06 3 ALA B N 1
ATOM 1292 C CA . ALA B 1 3 ? -10.32 5.816 -2.172 1 98.06 3 ALA B CA 1
ATOM 1293 C C . ALA B 1 3 ? -10.766 5.402 -0.771 1 98.06 3 ALA B C 1
ATOM 1295 O O . ALA B 1 3 ? -9.961 4.938 0.033 1 98.06 3 ALA B O 1
ATOM 1296 N N . THR B 1 4 ? -11.93 5.656 -0.479 1 98.38 4 THR B N 1
ATOM 1297 C CA . THR B 1 4 ? -12.648 5.246 0.719 1 98.38 4 THR B CA 1
ATOM 1298 C C . THR B 1 4 ? -13.914 4.473 0.351 1 98.38 4 THR B C 1
ATOM 1300 O O . THR B 1 4 ? -14.789 4.992 -0.346 1 98.38 4 THR B O 1
ATOM 1303 N N . PHE B 1 5 ? -13.977 3.248 0.786 1 98.12 5 PHE B N 1
ATOM 1304 C CA . PHE B 1 5 ? -15.039 2.355 0.337 1 98.12 5 PHE B CA 1
ATOM 1305 C C . PHE B 1 5 ? -15.758 1.732 1.525 1 98.12 5 PHE B C 1
ATOM 1307 O O . PHE B 1 5 ? -15.133 1.076 2.363 1 98.12 5 PHE B O 1
ATOM 1314 N N . GLN B 1 6 ? -17.016 1.966 1.577 1 96.81 6 GLN B N 1
ATOM 1315 C CA . GLN B 1 6 ? -17.844 1.343 2.602 1 96.81 6 GLN B CA 1
ATOM 1316 C C . GLN B 1 6 ? -18.281 -0.054 2.178 1 96.81 6 GLN B C 1
ATOM 1318 O O . GLN B 1 6 ? -18.828 -0.233 1.084 1 96.81 6 GLN B O 1
ATOM 1323 N N . VAL B 1 7 ? -17.969 -1.07 3.023 1 95.25 7 VAL B N 1
ATOM 1324 C CA . VAL B 1 7 ? -18.484 -2.422 2.83 1 95.25 7 VAL B CA 1
ATOM 1325 C C . VAL B 1 7 ? -19.344 -2.828 4.031 1 95.25 7 VAL B C 1
ATOM 1327 O O . VAL B 1 7 ? -19.5 -2.049 4.973 1 95.25 7 VAL B O 1
ATOM 1330 N N . GLU B 1 8 ? -20.047 -3.855 3.916 1 90.12 8 GLU B N 1
ATOM 1331 C CA . GLU B 1 8 ? -21.062 -4.242 4.891 1 90.12 8 GLU B CA 1
ATOM 1332 C C . GLU B 1 8 ? -20.547 -4.074 6.32 1 90.12 8 GLU B C 1
ATOM 1334 O O . GLU B 1 8 ? -21.219 -3.469 7.16 1 90.12 8 GLU B O 1
ATOM 1339 N N . HIS B 1 9 ? -19.391 -4.461 6.695 1 90.62 9 HIS B N 1
ATOM 1340 C CA . HIS B 1 9 ? -18.969 -4.438 8.094 1 90.62 9 HIS B CA 1
ATOM 1341 C C . HIS B 1 9 ? -17.641 -3.713 8.266 1 90.62 9 HIS B C 1
ATOM 1343 O O . HIS B 1 9 ? -16.953 -3.906 9.266 1 90.62 9 HIS B O 1
ATOM 1349 N N . ALA B 1 10 ? -17.328 -2.883 7.281 1 97.81 10 ALA B N 1
ATOM 1350 C CA . ALA B 1 10 ? -16.016 -2.234 7.391 1 97.81 10 ALA B CA 1
ATOM 1351 C C . ALA B 1 10 ? -15.891 -1.084 6.398 1 97.81 10 ALA B C 1
ATOM 1353 O O . ALA B 1 10 ? -16.75 -0.91 5.527 1 97.81 10 ALA B O 1
ATOM 1354 N N . VAL B 1 11 ? -14.938 -0.28 6.676 1 98.31 11 VAL B N 1
ATOM 1355 C CA . VAL B 1 11 ? -14.516 0.74 5.723 1 98.31 11 VAL B CA 1
ATOM 1356 C C . VAL B 1 11 ? -13.094 0.457 5.254 1 98.31 11 VAL B C 1
ATOM 1358 O O . VAL B 1 11 ? -12.211 0.185 6.066 1 98.31 11 VAL B O 1
ATOM 1361 N N . PHE B 1 12 ? -12.875 0.415 3.965 1 98.56 12 PHE B N 1
ATOM 1362 C CA . PHE B 1 12 ? -11.547 0.308 3.371 1 98.56 12 PHE B CA 1
ATOM 1363 C C . PHE B 1 12 ? -11.062 1.669 2.889 1 98.56 12 PHE B C 1
ATOM 1365 O O . PHE B 1 12 ? -11.758 2.354 2.137 1 98.56 12 PHE B O 1
ATOM 1372 N N . ASN B 1 13 ? -9.859 2.076 3.365 1 98.19 13 ASN B N 1
ATOM 1373 C CA . ASN B 1 13 ? -9.383 3.387 2.936 1 98.19 13 ASN B CA 1
ATOM 1374 C C . ASN B 1 13 ? -7.902 3.354 2.568 1 98.19 13 ASN B C 1
ATOM 1376 O O . ASN B 1 13 ? -7.168 2.467 3.01 1 98.19 13 ASN B O 1
ATOM 1380 N N . TYR B 1 14 ? -7.539 4.184 1.688 1 98.88 14 TYR B N 1
ATOM 1381 C CA . TYR B 1 14 ? -6.176 4.422 1.227 1 98.88 14 TYR B CA 1
ATOM 1382 C C . TYR B 1 14 ? -5.742 5.852 1.519 1 98.88 14 TYR B C 1
ATOM 1384 O O . TYR B 1 14 ? -6.359 6.805 1.036 1 98.88 14 TYR B O 1
ATOM 1392 N N . ARG B 1 15 ? -4.707 5.973 2.389 1 98.75 15 ARG B N 1
ATOM 1393 C CA . ARG B 1 15 ? -4.305 7.273 2.906 1 98.75 15 ARG B CA 1
ATOM 1394 C C . ARG B 1 15 ? -2.844 7.566 2.578 1 98.75 15 ARG B C 1
ATOM 1396 O O . ARG B 1 15 ? -2.012 6.656 2.568 1 98.75 15 ARG B O 1
ATOM 1403 N N . ALA B 1 16 ? -2.516 8.758 2.273 1 98.81 16 ALA B N 1
ATOM 1404 C CA . ALA B 1 16 ? -1.15 9.266 2.158 1 98.81 16 ALA B CA 1
ATOM 1405 C C . ALA B 1 16 ? -0.878 10.352 3.201 1 98.81 16 ALA B C 1
ATOM 1407 O O . ALA B 1 16 ? -1.711 11.227 3.422 1 98.81 16 ALA B O 1
ATOM 1408 N N . ALA B 1 17 ? 0.223 10.258 3.85 1 98.75 17 ALA B N 1
ATOM 1409 C CA . ALA B 1 17 ? 0.562 11.203 4.914 1 98.75 17 ALA B CA 1
ATOM 1410 C C . ALA B 1 17 ? 1.976 11.75 4.734 1 98.75 17 ALA B C 1
ATOM 1412 O O . ALA B 1 17 ? 2.834 11.086 4.148 1 98.75 17 ALA B O 1
ATOM 1413 N N . ALA B 1 18 ? 2.205 12.93 5.246 1 98.44 18 ALA B N 1
ATOM 1414 C CA . ALA B 1 18 ? 3.49 13.617 5.141 1 98.44 18 ALA B CA 1
ATOM 1415 C C . ALA B 1 18 ? 4.203 13.648 6.488 1 98.44 18 ALA B C 1
ATOM 1417 O O . ALA B 1 18 ? 3.617 14.047 7.5 1 98.44 18 ALA B O 1
ATOM 1418 N N . VAL B 1 19 ? 5.391 13.219 6.48 1 98.31 19 VAL B N 1
ATOM 1419 C CA . VAL B 1 19 ? 6.281 13.391 7.621 1 98.31 19 VAL B CA 1
ATOM 1420 C C . VAL B 1 19 ? 7.16 14.625 7.41 1 98.31 19 VAL B C 1
ATOM 1422 O O . VAL B 1 19 ? 8.125 14.578 6.641 1 98.31 19 VAL B O 1
ATOM 1425 N N . LEU B 1 20 ? 6.82 15.672 8.062 1 96.75 20 LEU B N 1
ATOM 1426 C CA . LEU B 1 20 ? 7.551 16.938 7.984 1 96.75 20 LEU B CA 1
ATOM 1427 C C . LEU B 1 20 ? 8.32 17.188 9.273 1 96.75 20 LEU B C 1
ATOM 1429 O O . LEU B 1 20 ? 7.723 17.453 10.32 1 96.75 20 LEU B O 1
ATOM 1433 N N . ILE B 1 21 ? 9.586 17.172 9.133 1 95.31 21 ILE B N 1
ATOM 1434 C CA . ILE B 1 21 ? 10.422 17.391 10.312 1 95.31 21 ILE B CA 1
ATOM 1435 C C . ILE B 1 21 ? 11.359 18.562 10.062 1 95.31 21 ILE B C 1
ATOM 1437 O O . ILE B 1 21 ? 11.984 18.656 9.008 1 95.31 21 ILE B O 1
ATOM 1441 N N . LYS B 1 22 ? 11.359 19.438 10.953 1 94 22 LYS B N 1
ATOM 1442 C CA . LYS B 1 22 ? 12.234 20.609 10.938 1 94 22 LYS B CA 1
ATOM 1443 C C . LYS B 1 22 ? 12.68 20.984 12.352 1 94 22 LYS B C 1
ATOM 1445 O O . LYS B 1 22 ? 11.852 21.094 13.258 1 94 22 LYS B O 1
ATOM 1450 N N . LYS B 1 23 ? 14.031 21.125 12.562 1 93.69 23 LYS B N 1
ATOM 1451 C CA . LYS B 1 23 ? 14.586 21.469 13.867 1 93.69 23 LYS B CA 1
ATOM 1452 C C . LYS B 1 23 ? 14.062 20.531 14.953 1 93.69 23 LYS B C 1
ATOM 1454 O O . LYS B 1 23 ? 13.57 20.984 15.984 1 93.69 23 LYS B O 1
ATOM 1459 N N . ASP B 1 24 ? 13.992 19.25 14.695 1 94.88 24 ASP B N 1
ATOM 1460 C CA . ASP B 1 24 ? 13.641 18.156 15.602 1 94.88 24 ASP B CA 1
ATOM 1461 C C . ASP B 1 24 ? 12.18 18.281 16.047 1 94.88 24 ASP B C 1
ATOM 1463 O O . ASP B 1 24 ? 11.828 17.875 17.156 1 94.88 24 ASP B O 1
ATOM 1467 N N . HIS B 1 25 ? 11.414 18.938 15.227 1 96.81 25 HIS B N 1
ATOM 1468 C CA . HIS B 1 25 ? 9.969 18.984 15.422 1 96.81 25 HIS B CA 1
ATOM 1469 C C . HIS B 1 25 ? 9.234 18.359 14.242 1 96.81 25 HIS B C 1
ATOM 1471 O O . HIS B 1 25 ? 9.633 18.531 13.086 1 96.81 25 HIS B O 1
ATOM 1477 N N . VAL B 1 26 ? 8.18 17.672 14.562 1 97.5 26 VAL B N 1
ATOM 1478 C CA . VAL B 1 26 ? 7.312 17.125 13.523 1 97.5 26 VAL B CA 1
ATOM 1479 C C . VAL B 1 26 ? 5.996 17.906 13.484 1 97.5 26 VAL B C 1
ATOM 1481 O O . VAL B 1 26 ? 5.469 18.297 14.523 1 97.5 26 VAL B O 1
ATOM 1484 N N . LEU B 1 27 ? 5.516 18.141 12.273 1 97.38 27 LEU B N 1
ATOM 1485 C CA . LEU B 1 27 ? 4.219 18.797 12.133 1 97.38 27 LEU B CA 1
ATOM 1486 C C . LEU B 1 27 ? 3.08 17.797 12.273 1 97.38 27 LEU B C 1
ATOM 1488 O O . LEU B 1 27 ? 3.039 16.781 11.562 1 97.38 27 LEU B O 1
ATOM 1492 N N . LEU B 1 28 ? 2.174 18.031 13.188 1 97.75 28 LEU B N 1
ATOM 1493 C CA . LEU B 1 28 ? 0.978 17.219 13.391 1 97.75 28 LEU B CA 1
ATOM 1494 C C . LEU B 1 28 ? -0.283 18.047 13.172 1 97.75 28 LEU B C 1
ATOM 1496 O O . LEU B 1 28 ? -0.229 19.281 13.18 1 97.75 28 LEU B O 1
ATOM 1500 N N . HIS B 1 29 ? -1.346 17.344 12.906 1 97.19 29 HIS B N 1
ATOM 1501 C CA . HIS B 1 29 ? -2.639 18.016 12.852 1 97.19 29 HIS B CA 1
ATOM 1502 C C . HIS B 1 29 ? -3.682 17.281 13.688 1 97.19 29 HIS B C 1
ATOM 1504 O O . HIS B 1 29 ? -3.498 16.109 14.016 1 97.19 29 HIS B O 1
ATOM 1510 N N . ARG B 1 30 ? -4.727 18.016 14.07 1 95.62 30 ARG B N 1
ATOM 1511 C CA . ARG B 1 30 ? -5.855 17.531 14.852 1 95.62 30 ARG B CA 1
ATOM 1512 C C . ARG B 1 30 ? -7.152 18.219 14.445 1 95.62 30 ARG B C 1
ATOM 1514 O O . ARG B 1 30 ? -7.164 19.422 14.203 1 95.62 30 ARG B O 1
ATOM 1521 N N . GLN B 1 31 ? -8.195 17.391 14.359 1 93.38 31 GLN B N 1
ATOM 1522 C CA . GLN B 1 31 ? -9.5 18.016 14.227 1 93.38 31 GLN B CA 1
ATOM 1523 C C . GLN B 1 31 ? -9.883 18.766 15.5 1 93.38 31 GLN B C 1
ATOM 1525 O O . GLN B 1 31 ? -9.641 18.266 16.609 1 93.38 31 GLN B O 1
ATOM 1530 N N . VAL B 1 32 ? -10.5 19.891 15.32 1 91.19 32 VAL B N 1
ATOM 1531 C CA . VAL B 1 32 ? -10.781 20.781 16.438 1 91.19 32 VAL B CA 1
ATOM 1532 C C . VAL B 1 32 ? -11.648 20.047 17.469 1 91.19 32 VAL B C 1
ATOM 1534 O O . VAL B 1 32 ? -11.5 20.266 18.672 1 91.19 32 VAL B O 1
ATOM 1537 N N . ASN B 1 33 ? -12.422 19.156 17.016 1 91 33 ASN B N 1
ATOM 1538 C CA . ASN B 1 33 ? -13.352 18.469 17.906 1 91 33 ASN B CA 1
ATOM 1539 C C . ASN B 1 33 ? -12.828 17.094 18.297 1 91 33 ASN B C 1
ATOM 1541 O O . ASN B 1 33 ? -13.57 16.281 18.859 1 91 33 ASN B O 1
ATOM 1545 N N . GLU B 1 34 ? -11.625 16.766 17.953 1 92 34 GLU B N 1
ATOM 1546 C CA . GLU B 1 34 ? -11.023 15.484 18.281 1 92 34 GLU B CA 1
ATOM 1547 C C . GLU B 1 34 ? -9.812 15.656 19.203 1 92 34 GLU B C 1
ATOM 1549 O O . GLU B 1 34 ? -9.32 16.781 19.375 1 92 34 GLU B O 1
ATOM 1554 N N . SER B 1 35 ? -9.445 14.586 19.844 1 93.56 35 SER B N 1
ATOM 1555 C CA . SER B 1 35 ? -8.336 14.672 20.781 1 93.56 35 SER B CA 1
ATOM 1556 C C . SER B 1 35 ? -7.062 14.07 20.203 1 93.56 35 SER B C 1
ATOM 1558 O O . SER B 1 35 ? -5.965 14.312 20.703 1 93.56 35 SER B O 1
ATOM 1560 N N . HIS B 1 36 ? -7.188 13.258 19.203 1 96.56 36 HIS B N 1
ATOM 1561 C CA . HIS B 1 36 ? -6.016 12.57 18.672 1 96.56 36 HIS B CA 1
ATOM 1562 C C . HIS B 1 36 ? -5.328 13.398 17.594 1 96.56 36 HIS B C 1
ATOM 1564 O O . HIS B 1 36 ? -5.988 14.117 16.844 1 96.56 36 HIS B O 1
ATOM 1570 N N . TRP B 1 37 ? -4.031 13.32 17.578 1 97.62 37 TRP B N 1
ATOM 1571 C CA . TRP B 1 37 ? -3.195 13.953 16.578 1 97.62 37 TRP B CA 1
ATOM 1572 C C . TRP B 1 37 ? -2.801 12.953 15.492 1 97.62 37 TRP B C 1
ATOM 1574 O O . TRP B 1 37 ? -2.705 11.75 15.75 1 97.62 37 TRP B O 1
ATOM 1584 N N . ALA B 1 38 ? -2.59 13.406 14.328 1 98.06 38 ALA B N 1
ATOM 1585 C CA . ALA B 1 38 ? -2.129 12.609 13.195 1 98.06 38 ALA B CA 1
ATOM 1586 C C . ALA B 1 38 ? -1.202 13.422 12.297 1 98.06 38 ALA B C 1
ATOM 1588 O O . ALA B 1 38 ? -0.973 14.609 12.539 1 98.06 38 ALA B O 1
ATOM 1589 N N . LEU B 1 39 ? -0.614 12.797 11.398 1 98.56 39 LEU B N 1
ATOM 1590 C CA . LEU B 1 39 ? 0.207 13.484 10.406 1 98.56 39 LEU B CA 1
ATOM 1591 C C . LEU B 1 39 ? -0.664 14.141 9.344 1 98.56 39 LEU B C 1
ATOM 1593 O O . LEU B 1 39 ? -1.705 13.594 8.961 1 98.56 39 LEU B O 1
ATOM 1597 N N . PRO B 1 40 ? -0.23 15.359 8.867 1 97.44 40 PRO B N 1
ATOM 1598 C CA . PRO B 1 40 ? -0.955 15.93 7.734 1 97.44 40 PRO B CA 1
ATOM 1599 C C . PRO B 1 40 ? -0.999 14.992 6.531 1 97.44 40 PRO B C 1
ATOM 1601 O O . PRO B 1 40 ? -0.061 14.219 6.312 1 97.44 40 PRO B O 1
ATOM 1604 N N . GLY B 1 41 ? -1.923 15.109 5.711 1 97.5 41 GLY B N 1
ATOM 1605 C CA . GLY B 1 41 ? -2.207 14.25 4.574 1 97.5 41 GLY B CA 1
ATOM 1606 C C . GLY B 1 41 ? -3.691 14.055 4.324 1 97.5 41 GLY B C 1
ATOM 1607 O O . GLY B 1 41 ? -4.5 14.906 4.695 1 97.5 41 GLY B O 1
ATOM 1608 N N . GLY B 1 42 ? -4.035 12.969 3.645 1 97.62 42 GLY B N 1
ATOM 1609 C CA . GLY B 1 42 ? -5.438 12.734 3.334 1 97.62 42 GLY B CA 1
ATOM 1610 C C . GLY B 1 42 ? -5.668 11.461 2.541 1 97.62 42 GLY B C 1
ATOM 1611 O O . GLY B 1 42 ? -4.754 10.648 2.385 1 97.62 42 GLY B O 1
ATOM 1612 N N . ARG B 1 43 ? -6.91 11.336 2.143 1 98.12 43 ARG B N 1
ATOM 1613 C CA . ARG B 1 43 ? -7.293 10.18 1.338 1 98.12 43 ARG B CA 1
ATOM 1614 C C . ARG B 1 43 ? -6.738 10.289 -0.078 1 98.12 43 ARG B C 1
ATOM 1616 O O . ARG B 1 43 ? -6.766 11.367 -0.679 1 98.12 43 ARG B O 1
ATOM 1623 N N . VAL B 1 44 ? -6.195 9.203 -0.546 1 98.75 44 VAL B N 1
ATOM 1624 C CA . VAL B 1 44 ? -5.758 9.148 -1.937 1 98.75 44 VAL B CA 1
ATOM 1625 C C . VAL B 1 44 ? -6.973 9.141 -2.861 1 98.75 44 VAL B C 1
ATOM 1627 O O . VAL B 1 44 ? -7.973 8.469 -2.578 1 98.75 44 VAL B O 1
ATOM 1630 N N . GLU B 1 45 ? -6.867 9.906 -3.932 1 98.19 45 GLU B N 1
ATOM 1631 C CA . GLU B 1 45 ? -7.914 9.836 -4.949 1 98.19 45 GLU B CA 1
ATOM 1632 C C . GLU B 1 45 ? -7.695 8.656 -5.887 1 98.19 45 GLU B C 1
ATOM 1634 O O . GLU B 1 45 ? -6.559 8.367 -6.27 1 98.19 45 GLU B O 1
ATOM 1639 N N . VAL B 1 46 ? -8.805 7.992 -6.246 1 98.38 46 VAL B N 1
ATOM 1640 C CA . VAL B 1 46 ? -8.719 6.895 -7.207 1 98.38 46 VAL B CA 1
ATOM 1641 C C . VAL B 1 46 ? -8.055 7.383 -8.492 1 98.38 46 VAL B C 1
ATOM 1643 O O . VAL B 1 46 ? -8.391 8.461 -9 1 98.38 46 VAL B O 1
ATOM 1646 N N . LEU B 1 47 ? -7.047 6.695 -8.961 1 98.31 47 LEU B N 1
ATOM 1647 C CA . LEU B 1 47 ? -6.285 6.938 -10.188 1 98.31 47 LEU B CA 1
ATOM 1648 C C . LEU B 1 47 ? -5.242 8.031 -9.969 1 98.31 47 LEU B C 1
ATOM 1650 O O . LEU B 1 47 ? -4.637 8.516 -10.93 1 98.31 47 LEU B O 1
ATOM 1654 N N . GLU B 1 48 ? -5.008 8.438 -8.719 1 98.25 48 GLU B N 1
ATOM 1655 C CA . GLU B 1 48 ? -3.91 9.305 -8.312 1 98.25 48 GLU B CA 1
ATOM 1656 C C . GLU B 1 48 ? -2.893 8.547 -7.461 1 98.25 48 GLU B C 1
ATOM 1658 O O . GLU B 1 48 ? -3.266 7.766 -6.586 1 98.25 48 GLU B O 1
ATOM 1663 N N . ASP B 1 49 ? -1.629 8.672 -7.785 1 98.56 49 ASP B N 1
ATOM 1664 C CA . ASP B 1 49 ? -0.639 8.008 -6.945 1 98.56 49 ASP B CA 1
ATOM 1665 C C . ASP B 1 49 ? -0.495 8.711 -5.602 1 98.56 49 ASP B C 1
ATOM 1667 O O . ASP B 1 49 ? -0.775 9.906 -5.488 1 98.56 49 ASP B O 1
ATOM 1671 N N . SER B 1 50 ? -0.006 8.047 -4.652 1 98.75 50 SER B N 1
ATOM 1672 C CA . SER B 1 50 ? 0.008 8.523 -3.273 1 98.75 50 SER B CA 1
ATOM 1673 C C . SER B 1 50 ? 0.958 9.703 -3.107 1 98.75 50 SER B C 1
ATOM 1675 O O . SER B 1 50 ? 0.724 10.586 -2.277 1 98.75 50 SER B O 1
ATOM 1677 N N . GLN B 1 51 ? 2.094 9.727 -3.848 1 98.38 51 GLN B N 1
ATOM 1678 C CA . GLN B 1 51 ? 3.02 10.852 -3.77 1 98.38 51 GLN B CA 1
ATOM 1679 C C . GLN B 1 51 ? 2.35 12.148 -4.223 1 98.38 51 GLN B C 1
ATOM 1681 O O . GLN B 1 51 ? 2.477 13.18 -3.564 1 98.38 51 GLN B O 1
ATOM 1686 N N . THR B 1 52 ? 1.619 12.07 -5.359 1 98.12 52 THR B N 1
ATOM 1687 C CA . THR B 1 52 ? 0.856 13.203 -5.855 1 98.12 52 THR B CA 1
ATOM 1688 C C . THR B 1 52 ? -0.192 13.641 -4.836 1 98.12 52 THR B C 1
ATOM 1690 O O . THR B 1 52 ? -0.399 14.836 -4.621 1 98.12 52 THR B O 1
ATOM 1693 N N . THR B 1 53 ? -0.792 12.695 -4.215 1 98.5 53 THR B N 1
ATOM 1694 C CA . THR B 1 53 ? -1.824 12.984 -3.227 1 98.5 53 THR B CA 1
ATOM 1695 C C . THR B 1 53 ? -1.249 13.789 -2.064 1 98.5 53 THR B C 1
ATOM 1697 O O . THR B 1 53 ? -1.835 14.797 -1.649 1 98.5 53 THR B O 1
ATOM 1700 N N . VAL B 1 54 ? -0.137 13.344 -1.545 1 97.94 54 VAL B N 1
ATOM 1701 C CA . VAL B 1 54 ? 0.433 14.023 -0.385 1 97.94 54 VAL B CA 1
ATOM 1702 C C . VAL B 1 54 ? 0.774 15.469 -0.745 1 97.94 54 VAL B C 1
ATOM 1704 O O . VAL B 1 54 ? 0.531 16.391 0.043 1 97.94 54 VAL B O 1
ATOM 1707 N N . GLN B 1 55 ? 1.292 15.672 -1.947 1 97.56 55 GLN B N 1
ATOM 1708 C CA . GLN B 1 55 ? 1.615 17.016 -2.4 1 97.56 55 GLN B CA 1
ATOM 1709 C C . GLN B 1 55 ? 0.355 17.875 -2.547 1 97.56 55 GLN B C 1
ATOM 1711 O O . GLN B 1 55 ? 0.315 19.016 -2.092 1 97.56 55 GLN B O 1
ATOM 1716 N N . ARG B 1 56 ? -0.639 17.328 -3.168 1 97.25 56 ARG B N 1
ATOM 1717 C CA . ARG B 1 56 ? -1.902 18.016 -3.371 1 97.25 56 ARG B CA 1
ATOM 1718 C C . ARG B 1 56 ? -2.555 18.375 -2.037 1 97.25 56 ARG B C 1
ATOM 1720 O O . ARG B 1 56 ? -2.99 19.5 -1.83 1 97.25 56 ARG B O 1
ATOM 1727 N N . GLU B 1 57 ? -2.604 17.406 -1.153 1 96.75 57 GLU B N 1
ATOM 1728 C CA . GLU B 1 57 ? -3.248 17.609 0.141 1 96.75 57 GLU B CA 1
ATOM 1729 C C . GLU B 1 57 ? -2.547 18.688 0.946 1 96.75 57 GLU B C 1
ATOM 1731 O O . GLU B 1 57 ? -3.203 19.516 1.591 1 96.75 57 GLU B O 1
ATOM 1736 N N . LEU B 1 58 ? -1.232 18.75 0.996 1 96.12 58 LEU B N 1
ATOM 1737 C CA . LEU B 1 58 ? -0.506 19.766 1.752 1 96.12 58 LEU B CA 1
ATOM 1738 C C . LEU B 1 58 ? -0.7 21.156 1.135 1 96.12 58 LEU B C 1
ATOM 1740 O O . LEU B 1 58 ? -0.767 22.156 1.852 1 96.12 58 LEU B O 1
ATOM 1744 N N . LYS B 1 59 ? -0.764 21.172 -0.198 1 95.69 59 LYS B N 1
ATOM 1745 C CA . LYS B 1 59 ? -1.08 22.438 -0.866 1 95.69 59 LYS B CA 1
ATOM 1746 C C . LYS B 1 59 ? -2.479 22.922 -0.492 1 95.69 59 LYS B C 1
ATOM 1748 O O . LYS B 1 59 ? -2.67 24.094 -0.175 1 95.69 59 LYS B O 1
ATOM 1753 N N . GLU B 1 60 ? -3.402 22.047 -0.547 1 95.19 60 GLU B N 1
ATOM 1754 C CA . GLU B 1 60 ? -4.789 22.391 -0.23 1 95.19 60 GLU B CA 1
ATOM 1755 C C . GLU B 1 60 ? -4.941 22.781 1.238 1 95.19 60 GLU B C 1
ATOM 1757 O O . GLU B 1 60 ? -5.625 23.75 1.561 1 95.19 60 GLU B O 1
ATOM 1762 N N . GLU B 1 61 ? -4.309 22.016 2.141 1 94.75 61 GLU B N 1
ATOM 1763 C CA . GLU B 1 61 ? -4.492 22.188 3.58 1 94.75 61 GLU B CA 1
ATOM 1764 C C . GLU B 1 61 ? -3.67 23.359 4.109 1 94.75 61 GLU B C 1
ATOM 1766 O O . GLU B 1 61 ? -4.117 24.094 4.996 1 94.75 61 GLU B O 1
ATOM 1771 N N . LEU B 1 62 ? -2.396 23.594 3.541 1 93.81 62 LEU B N 1
ATOM 1772 C CA . LEU B 1 62 ? -1.443 24.5 4.172 1 93.81 62 LEU B CA 1
ATOM 1773 C C . LEU B 1 62 ? -0.928 25.531 3.176 1 93.81 62 LEU B C 1
ATOM 1775 O O . LEU B 1 62 ? -0.253 26.484 3.561 1 93.81 62 LEU B O 1
ATOM 1779 N N . GLY B 1 63 ? -1.246 25.297 1.932 1 94.12 63 GLY B N 1
ATOM 1780 C CA . GLY B 1 63 ? -0.731 26.188 0.895 1 94.12 63 GLY B CA 1
ATOM 1781 C C . GLY B 1 63 ? 0.738 25.953 0.594 1 94.12 63 GLY B C 1
ATOM 1782 O O . GLY B 1 63 ? 1.401 26.812 0.019 1 94.12 63 GLY B O 1
ATOM 1783 N N . TRP B 1 64 ? 1.301 24.844 1.022 1 93.94 64 TRP B N 1
ATOM 1784 C CA . TRP B 1 64 ? 2.732 24.578 0.903 1 93.94 64 TRP B CA 1
ATOM 1785 C C . TRP B 1 64 ? 3.037 23.766 -0.344 1 93.94 64 TRP B C 1
ATOM 1787 O O . TRP B 1 64 ? 2.389 22.75 -0.598 1 93.94 64 TRP B O 1
ATOM 1797 N N . ASP B 1 65 ? 3.992 24.219 -1.08 1 93 65 ASP B N 1
ATOM 1798 C CA . ASP B 1 65 ? 4.598 23.406 -2.135 1 93 65 ASP B CA 1
ATOM 1799 C C . ASP B 1 65 ? 5.758 22.578 -1.593 1 93 65 ASP B C 1
ATOM 1801 O O . ASP B 1 65 ? 6.824 23.125 -1.285 1 93 65 ASP B O 1
ATOM 1805 N N . ILE B 1 66 ? 5.52 21.328 -1.557 1 92.62 66 ILE B N 1
ATOM 1806 C CA . ILE B 1 66 ? 6.516 20.5 -0.882 1 92.62 66 ILE B CA 1
ATOM 1807 C C . ILE B 1 66 ? 7.219 19.609 -1.898 1 92.62 66 ILE B C 1
ATOM 1809 O O . ILE B 1 66 ? 6.68 19.344 -2.977 1 92.62 66 ILE B O 1
ATOM 1813 N N . GLY B 1 67 ? 8.414 19.266 -1.564 1 92.19 67 GLY B N 1
ATOM 1814 C CA . GLY B 1 67 ? 9.133 18.203 -2.254 1 92.19 67 GLY B CA 1
ATOM 1815 C C . GLY B 1 67 ? 9.133 16.891 -1.499 1 92.19 67 GLY B C 1
ATOM 1816 O O . GLY B 1 67 ? 9.367 16.859 -0.291 1 92.19 67 GLY B O 1
ATOM 1817 N N . VAL B 1 68 ? 8.773 15.82 -2.225 1 95 68 VAL B N 1
ATOM 1818 C CA . VAL B 1 68 ? 8.758 14.5 -1.596 1 95 68 VAL B CA 1
ATOM 1819 C C . VAL B 1 68 ? 10.133 13.844 -1.749 1 95 68 VAL B C 1
ATOM 1821 O O . VAL B 1 68 ? 10.672 13.781 -2.854 1 95 68 VAL B O 1
ATOM 1824 N N . ARG B 1 69 ? 10.727 13.383 -0.67 1 94.44 69 ARG B N 1
ATOM 1825 C CA . ARG B 1 69 ? 12.039 12.75 -0.69 1 94.44 69 ARG B CA 1
ATOM 1826 C C . ARG B 1 69 ? 11.914 11.25 -0.944 1 94.44 69 ARG B C 1
ATOM 1828 O O . ARG B 1 69 ? 12.336 10.758 -1.992 1 94.44 69 ARG B 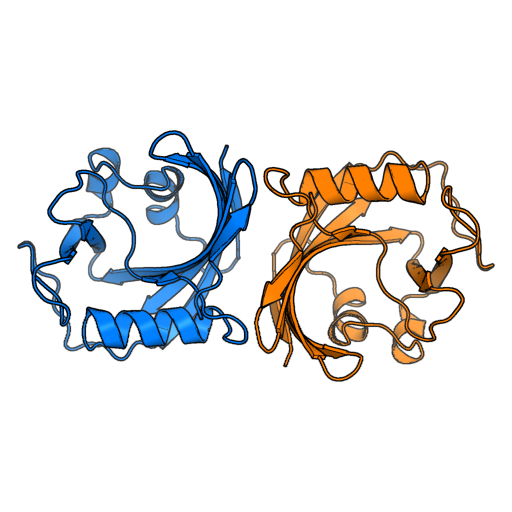O 1
ATOM 1835 N N . ASN B 1 70 ? 11.273 10.57 -0.006 1 95.88 70 ASN B N 1
ATOM 1836 C CA . ASN B 1 70 ? 11.125 9.125 -0.127 1 95.88 70 ASN B CA 1
ATOM 1837 C C . ASN B 1 70 ? 9.961 8.609 0.715 1 95.88 70 ASN B C 1
ATOM 1839 O O . ASN B 1 70 ? 9.484 9.305 1.613 1 95.88 70 ASN B O 1
ATOM 1843 N N . LEU B 1 71 ? 9.508 7.43 0.35 1 98.19 71 LEU B N 1
ATOM 1844 C CA . LEU B 1 71 ? 8.539 6.703 1.166 1 98.19 71 LEU B CA 1
ATOM 1845 C C . LEU B 1 71 ? 9.219 6.07 2.379 1 98.19 71 LEU B C 1
ATOM 1847 O O . LEU B 1 71 ? 10.258 5.418 2.244 1 98.19 71 LEU B O 1
ATOM 1851 N N . LEU B 1 72 ? 8.695 6.301 3.547 1 98.44 72 LEU B N 1
ATOM 1852 C CA . LEU B 1 72 ? 9.297 5.797 4.777 1 98.44 72 LEU B CA 1
ATOM 1853 C C . LEU B 1 72 ? 8.602 4.516 5.234 1 98.44 72 LEU B C 1
ATOM 1855 O O . LEU B 1 72 ? 9.266 3.533 5.574 1 98.44 72 LEU B O 1
ATOM 1859 N N . TRP B 1 73 ? 7.301 4.602 5.285 1 98.62 73 TRP B N 1
ATOM 1860 C CA . TRP B 1 73 ? 6.512 3.498 5.824 1 98.62 73 TRP B CA 1
ATOM 1861 C C . TRP B 1 73 ? 5.32 3.186 4.922 1 98.62 73 TRP B C 1
ATOM 1863 O O . TRP B 1 73 ? 4.703 4.094 4.363 1 98.62 73 TRP B O 1
ATOM 1873 N N . VAL B 1 74 ? 5.02 1.97 4.707 1 98.81 74 VAL B N 1
ATOM 1874 C CA . VAL B 1 74 ? 3.744 1.449 4.227 1 98.81 74 VAL B CA 1
ATOM 1875 C C . VAL B 1 74 ? 3.035 0.701 5.355 1 98.81 74 VAL B C 1
ATOM 1877 O O . VAL B 1 74 ? 3.639 -0.144 6.023 1 98.81 74 VAL B O 1
ATOM 1880 N N . THR B 1 75 ? 1.767 1.046 5.574 1 98.81 75 THR B N 1
ATOM 1881 C CA . THR B 1 75 ? 1.099 0.431 6.715 1 98.81 75 THR B CA 1
ATOM 1882 C C . THR B 1 75 ? -0.199 -0.246 6.285 1 98.81 75 THR B C 1
ATOM 1884 O O . THR B 1 75 ? -0.838 0.183 5.32 1 98.81 75 THR B O 1
ATOM 1887 N N . GLU B 1 76 ? -0.508 -1.314 6.84 1 98.81 76 GLU B N 1
ATOM 1888 C CA . GLU B 1 76 ? -1.85 -1.879 6.945 1 98.81 76 GLU B CA 1
ATOM 1889 C C . GLU B 1 76 ? -2.404 -1.716 8.359 1 98.81 76 GLU B C 1
ATOM 1891 O O . GLU B 1 76 ? -1.956 -2.389 9.289 1 98.81 76 GLU B O 1
ATOM 1896 N N . ASN B 1 77 ? -3.346 -0.795 8.492 1 98.62 77 ASN B N 1
ATOM 1897 C CA . ASN B 1 77 ? -3.871 -0.398 9.797 1 98.62 77 ASN B CA 1
ATOM 1898 C C . ASN B 1 77 ? -5.305 -0.877 9.992 1 98.62 77 ASN B C 1
ATOM 1900 O O . ASN B 1 77 ? -6.184 -0.562 9.188 1 98.62 77 ASN B O 1
ATOM 1904 N N . PHE B 1 78 ? -5.48 -1.743 11 1 98.5 78 PHE B N 1
ATOM 1905 C CA . PHE B 1 78 ? -6.805 -2.234 11.367 1 98.5 78 PHE B CA 1
ATOM 1906 C C . PHE B 1 78 ? -7.258 -1.635 12.688 1 98.5 78 PHE B C 1
ATOM 1908 O O . PHE B 1 78 ? -6.613 -1.841 13.719 1 98.5 78 PHE B O 1
ATOM 1915 N N . PHE B 1 79 ? -8.328 -0.883 12.672 1 97.62 79 PHE B N 1
ATOM 1916 C CA . PHE B 1 79 ? -8.781 -0.227 13.891 1 97.62 79 PHE B CA 1
ATOM 1917 C C . PHE B 1 79 ? -10.289 -0.043 13.883 1 97.62 79 PHE B C 1
ATOM 1919 O O . PHE B 1 79 ? -10.945 -0.261 12.859 1 97.62 79 PHE B O 1
ATOM 1926 N N . LYS B 1 80 ? -10.828 0.247 15.055 1 96.56 80 LYS B N 1
ATOM 1927 C CA . LYS B 1 80 ? -12.242 0.562 15.211 1 96.56 80 LYS B CA 1
ATOM 1928 C C . LYS B 1 80 ? -12.453 2.049 15.492 1 96.56 80 LYS B C 1
ATOM 1930 O O . LYS B 1 80 ? -11.734 2.641 16.297 1 96.56 80 LYS B O 1
ATOM 1935 N N . TYR B 1 81 ? -13.289 2.594 14.766 1 92.81 81 TYR B N 1
ATOM 1936 C CA . TYR B 1 81 ? -13.672 3.986 14.961 1 92.81 81 TYR B CA 1
ATOM 1937 C C . TYR B 1 81 ? -15.18 4.156 14.82 1 92.81 81 TYR B C 1
ATOM 1939 O O . TYR B 1 81 ? -15.766 3.75 13.812 1 92.81 81 TYR B O 1
ATOM 1947 N N . ASN B 1 82 ? -15.789 4.723 15.844 1 90.94 82 ASN B N 1
ATOM 1948 C CA . ASN B 1 82 ? -17.234 4.898 15.883 1 90.94 82 ASN B CA 1
ATOM 1949 C C . ASN B 1 82 ? -17.969 3.592 15.586 1 90.94 82 ASN B C 1
ATOM 1951 O O . ASN B 1 82 ? -18.859 3.555 14.742 1 90.94 82 ASN B O 1
ATOM 1955 N N . GLU B 1 83 ? -17.484 2.486 16.062 1 92.06 83 GLU B N 1
ATOM 1956 C CA . GLU B 1 83 ? -18.094 1.159 16.047 1 92.06 83 GLU B CA 1
ATOM 1957 C C . GLU B 1 83 ? -18 0.536 14.648 1 92.06 83 GLU B C 1
ATOM 1959 O O . GLU B 1 83 ? -18.734 -0.405 14.336 1 92.06 83 GLU B O 1
ATOM 1964 N N . GLN B 1 84 ? -17.219 1.189 13.93 1 95.62 84 GLN B N 1
ATOM 1965 C CA . GLN B 1 84 ? -16.984 0.645 12.594 1 95.62 84 GLN B CA 1
ATOM 1966 C C . GLN B 1 84 ? -15.539 0.161 12.453 1 95.62 84 GLN B C 1
ATOM 1968 O O . GLN B 1 84 ? -14.609 0.82 12.922 1 95.62 84 GLN B O 1
ATOM 1973 N N . ASP B 1 85 ? -15.406 -1.012 11.805 1 98.19 85 ASP B N 1
ATOM 1974 C CA . ASP B 1 85 ? -14.062 -1.523 11.539 1 98.19 85 ASP B CA 1
ATOM 1975 C C . ASP B 1 85 ? -13.445 -0.843 10.32 1 98.19 85 ASP B C 1
ATOM 1977 O O . ASP B 1 85 ? -14.133 -0.589 9.328 1 98.19 85 ASP B O 1
ATOM 1981 N N . PHE B 1 86 ? -12.18 -0.572 10.438 1 98.5 86 PHE B N 1
ATOM 1982 C CA . PHE B 1 86 ? -11.461 0.061 9.336 1 98.5 86 PHE B CA 1
ATOM 1983 C C . PHE B 1 86 ? -10.281 -0.797 8.891 1 98.5 86 PHE B C 1
ATOM 1985 O O . PHE B 1 86 ? -9.594 -1.395 9.719 1 98.5 86 PHE B O 1
ATOM 1992 N N . HIS B 1 87 ? -10.07 -0.912 7.641 1 98.75 87 HIS B N 1
ATOM 1993 C CA . HIS B 1 87 ? -8.883 -1.408 6.945 1 98.75 87 HIS B CA 1
ATOM 1994 C C . HIS B 1 87 ? -8.234 -0.309 6.113 1 98.75 87 HIS B C 1
ATOM 1996 O O . HIS B 1 87 ? -8.727 0.037 5.035 1 98.75 87 HIS B O 1
ATOM 2002 N N . GLU B 1 88 ? -7.121 0.203 6.66 1 98.75 88 GLU B N 1
ATOM 2003 C CA . GLU B 1 88 ? -6.5 1.351 6.008 1 98.75 88 GLU B CA 1
ATOM 2004 C C . GLU B 1 88 ? -5.105 1.006 5.496 1 98.75 88 GLU B C 1
ATOM 2006 O O . GLU B 1 88 ? -4.273 0.49 6.242 1 98.75 88 GLU B O 1
ATOM 2011 N N . ILE B 1 89 ? -4.879 1.21 4.219 1 98.88 89 ILE B N 1
ATOM 2012 C CA . ILE B 1 89 ? -3.525 1.236 3.678 1 98.88 89 ILE B CA 1
ATOM 2013 C C . ILE B 1 89 ? -2.947 2.645 3.801 1 98.88 89 ILE B C 1
ATOM 2015 O O . ILE B 1 89 ? -3.582 3.621 3.393 1 98.88 89 ILE B O 1
ATOM 2019 N N . GLY B 1 90 ? -1.815 2.738 4.398 1 98.88 90 GLY B N 1
ATOM 2020 C CA . GLY B 1 90 ? -1.199 4.043 4.594 1 98.88 90 GLY B CA 1
ATOM 2021 C C . GLY B 1 90 ? 0.168 4.16 3.947 1 98.88 90 GLY B C 1
ATOM 2022 O O . GLY B 1 90 ? 0.99 3.246 4.051 1 98.88 90 GLY B O 1
ATOM 2023 N N . MET B 1 91 ? 0.437 5.223 3.244 1 98.88 91 MET B N 1
ATOM 2024 C CA . MET B 1 91 ? 1.737 5.609 2.701 1 98.88 91 MET B CA 1
ATOM 2025 C C . MET B 1 91 ? 2.266 6.859 3.393 1 98.88 91 MET B C 1
ATOM 2027 O O . MET B 1 91 ? 1.644 7.922 3.322 1 98.88 91 MET B O 1
ATOM 2031 N N . TYR B 1 92 ? 3.414 6.758 4.051 1 98.81 92 TYR B N 1
ATOM 2032 C CA . TYR B 1 92 ? 4 7.863 4.797 1 98.81 92 TYR B CA 1
ATOM 2033 C C . TYR B 1 92 ? 5.277 8.359 4.129 1 98.81 92 TYR B C 1
ATOM 2035 O O . TYR B 1 92 ? 6.258 7.613 4.027 1 98.81 92 TYR B O 1
ATOM 2043 N N . TYR B 1 93 ? 5.289 9.594 3.742 1 98.56 93 TYR B N 1
ATOM 2044 C CA . TYR B 1 93 ? 6.391 10.141 2.953 1 98.56 93 TYR B CA 1
ATOM 2045 C C . TYR B 1 93 ? 7.215 11.125 3.773 1 98.56 93 TYR B C 1
ATOM 2047 O O . TYR B 1 93 ? 6.66 11.938 4.512 1 98.56 93 TYR B O 1
ATOM 2055 N N . HIS B 1 94 ? 8.484 10.984 3.646 1 97.75 94 HIS B N 1
ATOM 2056 C CA . HIS B 1 94 ? 9.383 12.039 4.094 1 97.75 94 HIS B CA 1
ATOM 2057 C C . HIS B 1 94 ? 9.336 13.242 3.16 1 97.75 94 HIS B C 1
ATOM 2059 O O . HIS B 1 94 ? 9.641 13.125 1.972 1 97.75 94 HIS B O 1
ATOM 2065 N N . VAL B 1 95 ? 8.906 14.344 3.711 1 96.12 95 VAL B N 1
ATOM 2066 C CA . VAL B 1 95 ? 8.758 15.523 2.859 1 96.12 95 VAL B CA 1
ATOM 2067 C C . VAL B 1 95 ? 9.562 16.688 3.436 1 96.12 95 VAL B C 1
ATOM 2069 O O . VAL B 1 95 ? 9.758 16.766 4.652 1 96.12 95 VAL B O 1
ATOM 2072 N N . THR B 1 96 ? 10.062 17.469 2.576 1 90.56 96 THR B N 1
ATOM 2073 C CA . THR B 1 96 ? 10.828 18.641 2.98 1 90.56 96 THR B CA 1
ATOM 2074 C C . THR B 1 96 ? 9.969 19.906 2.893 1 90.56 96 THR B C 1
ATOM 2076 O O . THR B 1 96 ? 9.445 20.234 1.823 1 90.56 96 THR B O 1
ATOM 2079 N N . PRO B 1 97 ? 9.812 20.547 3.996 1 84.5 97 PRO B N 1
ATOM 2080 C CA . PRO B 1 97 ? 9.078 21.812 3.932 1 84.5 97 PRO B CA 1
ATOM 2081 C C . PRO B 1 97 ? 9.859 22.922 3.217 1 84.5 97 PRO B C 1
ATOM 2083 O O . PRO B 1 97 ? 11.094 22.859 3.154 1 84.5 97 PRO B O 1
ATOM 2086 N N . PRO B 1 98 ? 9.078 23.859 2.711 1 86.06 98 PRO B N 1
ATOM 2087 C CA . PRO B 1 98 ? 9.789 25.031 2.18 1 86.06 98 PRO B CA 1
ATOM 2088 C C . PRO B 1 98 ? 10.656 25.719 3.229 1 86.06 98 PRO B C 1
ATOM 2090 O O . PRO B 1 98 ? 10.312 25.734 4.414 1 86.06 98 PRO B O 1
ATOM 2093 N N . ASP B 1 99 ? 11.719 26.312 2.785 1 86 99 ASP B N 1
ATOM 2094 C CA . ASP B 1 99 ? 12.648 26.984 3.682 1 86 99 ASP B CA 1
ATOM 2095 C C . ASP B 1 99 ? 11.961 28.109 4.445 1 86 99 ASP B C 1
ATOM 2097 O O . ASP B 1 99 ? 12.328 28.422 5.582 1 86 99 ASP B O 1
ATOM 2101 N N . SER B 1 100 ? 10.984 28.672 3.863 1 88 100 SER B N 1
ATOM 2102 C CA . SER B 1 100 ? 10.32 29.828 4.43 1 88 100 SER B CA 1
ATOM 2103 C C . SER B 1 100 ? 9.469 29.453 5.637 1 88 100 SER B C 1
ATOM 2105 O O . SER B 1 100 ? 9.094 30.312 6.434 1 88 100 SER B O 1
ATOM 2107 N N . ILE B 1 101 ? 9.242 28.219 5.781 1 87.94 101 ILE B N 1
ATOM 2108 C CA . ILE B 1 101 ? 8.375 27.781 6.867 1 87.94 101 ILE B CA 1
ATOM 2109 C C . ILE B 1 101 ? 9.156 27.75 8.18 1 87.94 101 ILE B C 1
ATOM 2111 O O . ILE B 1 101 ? 10.258 27.203 8.234 1 87.94 101 ILE B O 1
ATOM 2115 N N . LYS B 1 102 ? 8.617 28.359 9.172 1 89.38 102 LYS B N 1
ATOM 2116 C CA . LYS B 1 102 ? 9.25 28.406 10.492 1 89.38 102 LYS B CA 1
ATOM 2117 C C . LYS B 1 102 ? 8.531 27.484 11.477 1 89.38 102 LYS B C 1
ATOM 2119 O O . LYS B 1 102 ? 7.3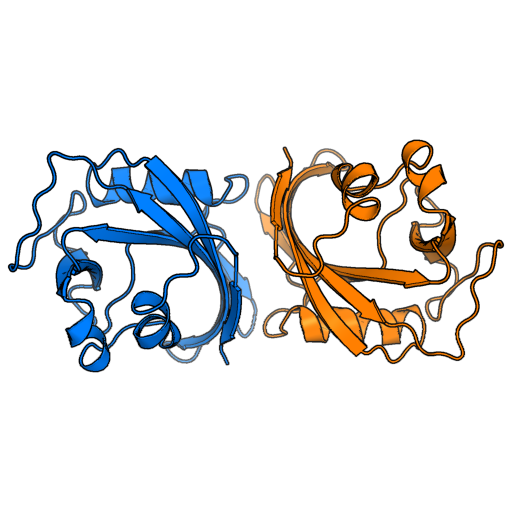05 27.359 11.422 1 89.38 102 LYS B O 1
ATOM 2124 N N . VAL B 1 103 ? 9.383 26.875 12.219 1 91.38 103 VAL B N 1
ATOM 2125 C CA . VAL B 1 103 ? 8.828 26.062 13.312 1 91.38 103 VAL B CA 1
ATOM 2126 C C . VAL B 1 103 ? 8.289 26.984 14.398 1 91.38 103 VAL B C 1
ATOM 2128 O O . VAL B 1 103 ? 9.016 27.828 14.93 1 91.38 103 VAL B O 1
ATOM 2131 N N . GLU B 1 104 ? 7.031 26.812 14.594 1 86.31 104 GLU B N 1
ATOM 2132 C CA . GLU B 1 104 ? 6.418 27.609 15.641 1 86.31 104 GLU B CA 1
ATOM 2133 C C . GLU B 1 104 ? 5.84 26.734 16.75 1 86.31 104 GLU B C 1
ATOM 2135 O O . GLU B 1 104 ? 5.32 25.641 16.469 1 86.31 104 GLU B O 1
ATOM 2140 N N . ILE B 1 105 ? 5.906 27.266 17.938 1 84.75 105 ILE B N 1
ATOM 2141 C CA . ILE B 1 105 ? 5.473 26.5 19.109 1 84.75 105 ILE B CA 1
ATOM 2142 C C . ILE B 1 105 ? 3.951 26.531 19.203 1 84.75 105 ILE B C 1
ATOM 2144 O O . ILE B 1 105 ? 3.328 25.547 19.578 1 84.75 105 ILE B O 1
ATOM 2148 N N . ASP B 1 106 ? 3.395 27.594 18.734 1 91.12 106 ASP B N 1
ATOM 2149 C CA . ASP B 1 106 ? 1.949 27.75 18.875 1 91.12 106 ASP B CA 1
ATOM 2150 C C . ASP B 1 106 ? 1.209 26.969 17.781 1 91.12 106 ASP B C 1
ATOM 2152 O O . ASP B 1 106 ? 1.759 26.703 16.719 1 91.12 106 ASP B O 1
ATOM 2156 N N . THR B 1 107 ? -0.028 26.625 18.172 1 93.5 107 THR B N 1
ATOM 2157 C CA . THR B 1 107 ? -0.899 26.016 17.172 1 93.5 107 THR B CA 1
ATOM 2158 C C . THR B 1 107 ? -1.294 27.031 16.109 1 93.5 107 THR B C 1
ATOM 2160 O O . THR B 1 107 ? -1.284 28.234 16.359 1 93.5 107 THR B O 1
ATOM 2163 N N . PHE B 1 108 ? -1.577 26.531 14.945 1 93.56 108 PHE B N 1
ATOM 2164 C CA . PHE B 1 108 ? -2.051 27.406 13.875 1 93.56 108 PHE B CA 1
ATOM 2165 C C . PHE B 1 108 ? -3.062 26.672 13 1 93.56 108 PHE B C 1
ATOM 2167 O O . PHE B 1 108 ? -3.217 25.453 13.094 1 93.56 108 PHE B O 1
ATOM 2174 N N . TYR B 1 109 ? -3.783 27.453 12.188 1 92.25 109 TYR B N 1
ATOM 2175 C CA . TYR B 1 109 ? -4.77 26.922 11.258 1 92.25 109 TYR B CA 1
ATOM 2176 C C . TYR B 1 109 ? -4.258 26.984 9.828 1 92.25 109 TYR B C 1
ATOM 2178 O O . TYR B 1 109 ? -3.465 27.859 9.484 1 92.25 109 TYR B O 1
ATOM 2186 N N . GLY B 1 110 ? -4.688 26.031 9.047 1 90.75 110 GLY B N 1
ATOM 2187 C CA . GLY B 1 110 ? -4.32 26.031 7.641 1 90.75 110 GLY B CA 1
ATOM 2188 C C . GLY B 1 110 ? -5.293 26.797 6.766 1 90.75 110 GLY B C 1
ATOM 2189 O O . GLY B 1 110 ? -6.004 27.672 7.246 1 90.75 110 GLY B O 1
ATOM 2190 N N . GLU B 1 111 ? -5.168 26.469 5.469 1 87.38 111 GLU B N 1
ATOM 2191 C CA . GLU B 1 111 ? -5.965 27.172 4.469 1 87.38 111 GLU B CA 1
ATOM 2192 C C . GLU B 1 111 ? -7.441 26.797 4.57 1 87.38 111 GLU B C 1
ATOM 2194 O O . GLU B 1 111 ? -8.305 27.516 4.074 1 87.38 111 GLU B O 1
ATOM 2199 N N . GLU B 1 112 ? -7.68 25.688 5.238 1 80.81 112 GLU B N 1
ATOM 2200 C CA . GLU B 1 112 ? -9.055 25.203 5.316 1 80.81 112 GLU B CA 1
ATOM 2201 C C . GLU B 1 112 ? -9.797 25.828 6.492 1 80.81 112 GLU B C 1
ATOM 2203 O O . GLU B 1 112 ? -10.992 25.594 6.68 1 80.81 112 GLU B O 1
ATOM 2208 N N . GLY B 1 113 ? -9.055 26.547 7.199 1 83 113 GLY B N 1
ATOM 2209 C CA . GLY B 1 113 ? -9.719 27.281 8.266 1 83 113 GLY B CA 1
ATOM 2210 C C . GLY B 1 113 ? -9.656 26.562 9.602 1 83 113 GLY B C 1
ATOM 2211 O O . GLY B 1 113 ? -8.625 26 9.969 1 83 113 GLY B O 1
ATOM 2212 N N . ASN B 1 114 ? -10.805 26.594 10.234 1 78.94 114 ASN B N 1
ATOM 2213 C CA . ASN B 1 114 ? -10.766 26.219 11.641 1 78.94 114 ASN B CA 1
ATOM 2214 C C . ASN B 1 114 ? -11.156 24.75 11.852 1 78.94 114 ASN B C 1
ATOM 2216 O O . ASN B 1 114 ? -11.5 24.359 12.961 1 78.94 114 ASN B O 1
ATOM 2220 N N . ARG B 1 115 ? -11.078 24.094 10.836 1 86.25 115 ARG B N 1
ATOM 2221 C CA . ARG B 1 115 ? -11.453 22.688 10.969 1 86.25 115 ARG B CA 1
ATOM 2222 C C . ARG B 1 115 ? -10.281 21.859 11.484 1 86.25 115 ARG B C 1
ATOM 2224 O O . ARG B 1 115 ? -10.461 20.969 12.328 1 86.25 115 ARG B O 1
ATOM 2231 N N . LEU B 1 116 ? -9.117 22.234 11.016 1 91.62 116 LEU B N 1
ATOM 2232 C CA . LEU B 1 116 ? -7.898 21.516 11.383 1 91.62 116 LEU B CA 1
ATOM 2233 C C . LEU B 1 116 ? -6.914 22.453 12.086 1 91.62 116 LEU B C 1
ATOM 2235 O O . LEU B 1 116 ? -6.684 23.578 11.633 1 91.62 116 LEU B O 1
ATOM 2239 N N . ILE B 1 117 ? -6.383 21.922 13.203 1 94.69 117 ILE B N 1
ATOM 2240 C CA . ILE B 1 117 ? -5.336 22.625 13.938 1 94.69 117 ILE B CA 1
ATOM 2241 C C . ILE B 1 117 ? -3.996 21.922 13.719 1 94.69 117 ILE B C 1
ATOM 2243 O O . ILE B 1 117 ? -3.918 20.703 13.742 1 94.69 117 ILE B O 1
ATOM 2247 N N . TYR B 1 118 ? -2.992 22.812 13.508 1 96.56 118 TYR B N 1
ATOM 2248 C CA . TYR B 1 118 ? -1.65 22.281 13.273 1 96.56 118 TYR B CA 1
ATOM 2249 C C . TYR B 1 118 ? -0.706 22.688 14.398 1 96.56 118 TYR B C 1
ATOM 2251 O O . TYR B 1 118 ? -0.865 23.75 15.008 1 96.56 118 TYR B O 1
ATOM 2259 N N . GLN B 1 119 ? 0.28 21.828 14.641 1 96.5 119 GLN B N 1
ATOM 2260 C CA . GLN B 1 119 ? 1.28 22.125 15.656 1 96.5 119 GLN B CA 1
ATOM 2261 C C . GLN B 1 119 ? 2.594 21.406 15.367 1 96.5 119 GLN B C 1
ATOM 2263 O O . GLN B 1 119 ? 2.596 20.234 14.984 1 96.5 119 GLN B O 1
ATOM 2268 N N . TRP B 1 120 ? 3.621 22.188 15.469 1 97.25 120 TRP B N 1
ATOM 2269 C CA . TRP B 1 120 ? 4.945 21.578 15.5 1 97.25 120 TRP B CA 1
ATOM 2270 C C . TRP B 1 120 ? 5.242 21 16.891 1 97.25 120 TRP B C 1
ATOM 2272 O O . TRP B 1 120 ? 5.23 21.734 17.875 1 97.25 120 TRP B O 1
ATOM 2282 N N . VAL B 1 121 ? 5.523 19.719 16.922 1 97.44 121 VAL B N 1
ATOM 2283 C CA . VAL B 1 121 ? 5.746 19.047 18.188 1 97.44 121 VAL B CA 1
ATOM 2284 C C . VAL B 1 121 ? 7.176 18.516 18.25 1 97.44 121 VAL B C 1
ATOM 2286 O O . VAL B 1 121 ? 7.641 17.859 17.312 1 97.44 121 VAL B O 1
ATOM 2289 N N . PRO B 1 122 ? 7.895 18.812 19.375 1 97.56 122 PRO B N 1
ATOM 2290 C CA . PRO B 1 122 ? 9.219 18.188 19.516 1 97.56 122 PRO B CA 1
ATOM 2291 C C . PRO B 1 122 ? 9.156 16.672 19.484 1 97.56 122 PRO B C 1
ATOM 2293 O O . PRO B 1 122 ? 8.289 16.062 20.109 1 97.56 122 PRO B O 1
ATOM 2296 N N . LEU B 1 123 ? 10.07 16.047 18.766 1 97.5 123 LEU B N 1
ATOM 2297 C CA . LEU B 1 123 ? 10.094 14.602 18.625 1 97.5 123 LEU B CA 1
ATOM 2298 C C . LEU B 1 123 ? 10.164 13.922 19.984 1 97.5 123 LEU B C 1
ATOM 2300 O O . LEU B 1 123 ? 9.508 12.898 20.203 1 97.5 123 LEU B O 1
ATOM 2304 N N . GLU B 1 124 ? 10.852 14.484 20.859 1 96.25 124 GLU B N 1
ATOM 2305 C CA . GLU B 1 124 ? 11.078 13.891 22.172 1 96.25 124 GLU B CA 1
ATOM 2306 C C . GLU B 1 124 ? 9.797 13.906 23.016 1 96.25 124 GLU B C 1
ATOM 2308 O O . GLU B 1 124 ? 9.719 13.219 24.031 1 96.25 124 GLU B O 1
ATOM 2313 N N . GLU B 1 125 ? 8.852 14.625 22.609 1 96.94 125 GLU B N 1
ATOM 2314 C CA . GLU B 1 125 ? 7.625 14.766 23.391 1 96.94 125 GLU B CA 1
ATOM 2315 C C . GLU B 1 125 ? 6.5 13.906 22.812 1 96.94 125 GLU B C 1
ATOM 2317 O O . GLU B 1 125 ? 5.398 13.875 23.359 1 96.94 125 GLU B O 1
ATOM 2322 N N . LEU B 1 126 ? 6.723 13.203 21.781 1 97.44 126 LEU B N 1
ATOM 2323 C CA . LEU B 1 126 ? 5.688 12.453 21.078 1 97.44 126 LEU B CA 1
ATOM 2324 C C . LEU B 1 126 ? 5.07 11.391 21.984 1 97.44 126 LEU B C 1
ATOM 2326 O O . LEU B 1 126 ? 3.895 11.055 21.844 1 97.44 126 LEU B O 1
ATOM 2330 N N . LYS B 1 127 ? 5.855 10.82 22.828 1 95.19 127 LYS B N 1
ATOM 2331 C CA . LYS B 1 127 ? 5.379 9.789 23.75 1 95.19 127 LYS B CA 1
ATOM 2332 C C . LYS B 1 127 ? 4.188 10.289 24.562 1 95.19 127 LYS B C 1
ATOM 2334 O O . LYS B 1 127 ? 3.352 9.492 25 1 95.19 127 LYS B O 1
ATOM 2339 N N . ASN B 1 128 ? 4.062 11.562 24.766 1 95.75 128 ASN B N 1
ATOM 2340 C CA . ASN B 1 128 ? 3.018 12.156 25.594 1 95.75 128 ASN B CA 1
ATOM 2341 C C . ASN B 1 128 ? 1.832 12.617 24.75 1 95.75 128 ASN B C 1
ATOM 2343 O O . ASN B 1 128 ? 0.851 13.141 25.281 1 95.75 128 ASN B O 1
ATOM 2347 N N . VAL B 1 129 ? 1.869 12.484 23.5 1 96.44 129 VAL B N 1
ATOM 2348 C CA . VAL B 1 129 ? 0.855 12.961 22.562 1 96.44 129 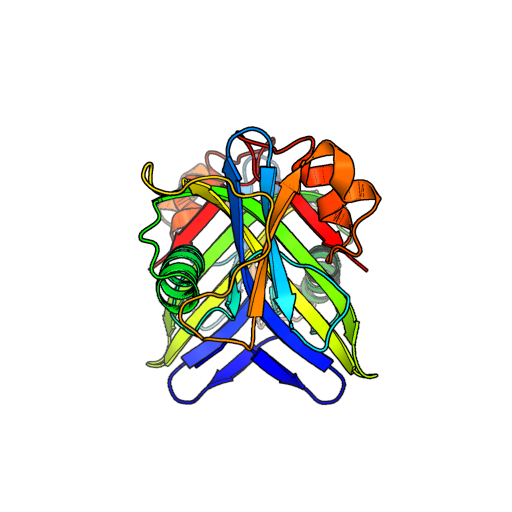VAL B CA 1
ATOM 2349 C C . VAL B 1 129 ? -0.072 11.812 22.188 1 96.44 129 VAL B C 1
ATOM 2351 O O . VAL B 1 129 ? 0.381 10.688 21.969 1 96.44 129 VAL B O 1
ATOM 2354 N N . ASN B 1 130 ? -1.381 12.023 22.141 1 97.56 130 ASN B N 1
ATOM 2355 C CA . ASN B 1 130 ? -2.33 11.062 21.609 1 97.56 130 ASN B CA 1
ATOM 2356 C C . ASN B 1 130 ? -2.23 10.969 20.078 1 97.56 130 ASN B C 1
ATOM 2358 O O . ASN B 1 130 ? -3.109 11.453 19.375 1 97.56 130 ASN B O 1
ATOM 2362 N N . LEU B 1 131 ? -1.193 10.305 19.656 1 98 131 LEU B N 1
ATOM 2363 C CA . LEU B 1 131 ? -0.819 10.25 18.234 1 98 131 LEU B CA 1
ATOM 2364 C C . LEU B 1 131 ? -1.294 8.945 17.609 1 98 131 LEU B C 1
ATOM 2366 O O . LEU B 1 131 ? -1.062 7.863 18.141 1 98 131 LEU B O 1
ATOM 2370 N N . VAL B 1 132 ? -1.994 9.047 16.469 1 97.5 132 VAL B N 1
ATOM 2371 C CA . VAL B 1 132 ? -2.463 7.867 15.742 1 97.5 132 VAL B CA 1
ATOM 2372 C C . VAL B 1 132 ? -1.939 7.898 14.305 1 97.5 132 VAL B C 1
ATOM 2374 O O . VAL B 1 132 ? -1.803 8.969 13.711 1 97.5 132 VAL B O 1
ATOM 2377 N N . PRO B 1 133 ? -1.585 6.703 13.75 1 97.75 133 PRO B N 1
ATOM 2378 C CA . PRO B 1 133 ? -1.527 5.445 14.5 1 97.75 133 PRO B CA 1
ATOM 2379 C C . PRO B 1 133 ? -0.387 5.414 15.516 1 97.75 133 PRO B C 1
ATOM 2381 O O . PRO B 1 133 ? 0.587 6.156 15.375 1 97.75 133 PRO B O 1
ATOM 2384 N N . GLY B 1 134 ? -0.404 4.586 16.422 1 96.75 134 GLY B N 1
ATOM 2385 C CA . GLY B 1 134 ? 0.469 4.582 17.594 1 96.75 134 GLY B CA 1
ATOM 2386 C C . GLY B 1 134 ? 1.921 4.309 17.25 1 96.75 134 GLY B C 1
ATOM 2387 O O . GLY B 1 134 ? 2.826 4.773 17.938 1 96.75 134 GLY B O 1
ATOM 2388 N N . PHE B 1 135 ? 2.215 3.562 16.188 1 97.19 135 PHE B N 1
ATOM 2389 C CA . PHE B 1 135 ? 3.586 3.203 15.852 1 97.19 135 PHE B CA 1
ATOM 2390 C C . PHE B 1 135 ? 4.426 4.449 15.594 1 97.19 135 PHE B C 1
ATOM 2392 O O . PHE B 1 135 ? 5.648 4.418 15.742 1 97.19 135 PHE B O 1
ATOM 2399 N N . LEU B 1 136 ? 3.791 5.586 15.258 1 98.12 136 LEU B N 1
ATOM 2400 C CA . LEU B 1 136 ? 4.469 6.828 14.906 1 98.12 136 LEU B CA 1
ATOM 2401 C C . LEU B 1 136 ? 5.285 7.355 16.078 1 98.12 136 LEU B C 1
ATOM 2403 O O . LEU B 1 136 ? 6.324 7.984 15.891 1 98.12 136 LEU B O 1
ATOM 2407 N N . LYS B 1 137 ? 4.801 7.129 17.312 1 97.5 137 LYS B N 1
ATOM 2408 C CA . LYS B 1 137 ? 5.48 7.637 18.5 1 97.5 137 LYS B CA 1
ATOM 2409 C C . LYS B 1 137 ? 6.926 7.145 18.547 1 97.5 137 LYS B C 1
ATOM 2411 O O . LYS B 1 137 ? 7.824 7.891 18.938 1 97.5 137 LYS B O 1
ATOM 2416 N N . ASN B 1 138 ? 7.113 5.926 18.125 1 96.5 138 ASN B N 1
ATOM 2417 C CA . ASN B 1 138 ? 8.445 5.34 18.141 1 96.5 138 ASN B CA 1
ATOM 2418 C C . ASN B 1 138 ? 9.156 5.516 16.812 1 96.5 138 ASN B C 1
ATOM 2420 O O . ASN B 1 138 ? 10.344 5.836 16.766 1 96.5 138 ASN B O 1
ATOM 2424 N N . SER B 1 139 ? 8.469 5.355 15.734 1 97.56 139 SER B N 1
ATOM 2425 C CA . SER B 1 139 ? 9.07 5.328 14.398 1 97.56 139 SER B CA 1
ATOM 2426 C C . SER B 1 139 ? 9.594 6.707 14 1 97.56 139 SER B C 1
ATOM 2428 O O . SER B 1 139 ? 10.562 6.812 13.25 1 97.56 139 SER B O 1
ATOM 2430 N N . LEU B 1 140 ? 8.969 7.738 14.508 1 98 140 LEU B N 1
ATOM 2431 C CA . LEU B 1 140 ? 9.391 9.094 14.164 1 98 140 LEU B CA 1
ATOM 2432 C C . LEU B 1 140 ? 10.727 9.43 14.828 1 98 140 LEU B C 1
ATOM 2434 O O . LEU B 1 140 ? 11.422 10.344 14.391 1 98 140 LEU B O 1
ATOM 2438 N N . LEU B 1 141 ? 11.039 8.703 15.891 1 96.31 141 LEU B N 1
ATOM 2439 C CA . LEU B 1 141 ? 12.305 8.922 16.578 1 96.31 141 LEU B CA 1
ATOM 2440 C C . LEU B 1 141 ? 13.453 8.234 15.859 1 96.31 141 LEU B C 1
ATOM 2442 O O . LEU B 1 141 ? 14.617 8.555 16.078 1 96.31 141 LEU B O 1
ATOM 2446 N N . LYS B 1 142 ? 13.133 7.195 15.07 1 95 142 LYS B N 1
ATOM 2447 C CA . LYS B 1 142 ? 14.109 6.426 14.305 1 95 142 LYS B CA 1
ATOM 2448 C C . LYS B 1 142 ? 13.648 6.254 12.859 1 95 142 LYS B C 1
ATOM 2450 O O . LYS B 1 142 ? 13.398 5.133 12.406 1 95 142 LYS B O 1
ATOM 2455 N N . ILE B 1 143 ? 13.648 7.246 12.125 1 94.62 143 ILE B N 1
ATOM 2456 C CA . ILE B 1 143 ? 13.117 7.25 10.758 1 94.62 143 ILE B CA 1
ATOM 2457 C C . ILE B 1 143 ? 14.055 6.465 9.844 1 94.62 143 ILE B C 1
ATOM 2459 O O . ILE B 1 143 ? 15.266 6.684 9.844 1 94.62 143 ILE B O 1
ATOM 2463 N N . PRO B 1 144 ? 13.539 5.531 9.109 1 90.56 144 PRO B N 1
ATOM 2464 C CA . PRO B 1 144 ? 14.359 4.785 8.148 1 90.56 144 PRO B CA 1
ATOM 2465 C C . PRO B 1 144 ? 14.648 5.582 6.883 1 90.56 144 PRO B C 1
ATOM 2467 O O . PRO B 1 144 ? 13.938 5.453 5.887 1 90.56 144 PRO B O 1
ATOM 2470 N N . LEU B 1 145 ? 15.688 6.227 6.742 1 85.06 145 LEU B N 1
ATOM 2471 C CA . LEU B 1 145 ? 15.945 7.152 5.648 1 85.06 145 LEU B CA 1
ATOM 2472 C C . LEU B 1 145 ? 16.375 6.402 4.391 1 85.06 145 LEU B C 1
ATOM 2474 O O . LEU B 1 145 ? 16.219 6.906 3.277 1 85.06 145 LEU B O 1
ATOM 2478 N N . ALA B 1 146 ? 16.812 5.168 4.594 1 87.62 146 ALA B N 1
ATOM 2479 C CA . ALA B 1 146 ? 17.375 4.461 3.447 1 87.62 146 ALA B CA 1
ATOM 2480 C C . ALA B 1 146 ? 16.531 3.252 3.07 1 87.62 146 ALA B C 1
ATOM 2482 O O . ALA B 1 146 ? 16.875 2.494 2.164 1 87.62 146 ALA B O 1
ATOM 2483 N N . THR B 1 147 ? 15.5 3.047 3.807 1 94.19 147 THR B N 1
ATOM 2484 C CA . THR B 1 147 ? 14.68 1.868 3.557 1 94.19 147 THR B CA 1
ATOM 2485 C C . THR B 1 147 ? 13.203 2.17 3.816 1 94.19 147 THR B C 1
ATOM 2487 O O . THR B 1 147 ? 12.875 3.182 4.441 1 94.19 147 THR B O 1
ATOM 2490 N N . ILE B 1 148 ? 12.391 1.364 3.234 1 97.88 148 ILE B N 1
ATOM 2491 C CA . ILE B 1 148 ? 10.961 1.402 3.523 1 97.88 148 ILE B CA 1
ATOM 2492 C C . ILE B 1 148 ? 10.617 0.326 4.551 1 97.88 148 ILE B C 1
ATOM 2494 O O . ILE B 1 148 ? 11.117 -0.8 4.473 1 97.88 148 ILE B O 1
ATOM 2498 N N . GLU B 1 149 ? 9.828 0.655 5.535 1 98.12 149 GLU B N 1
ATOM 2499 C CA . GLU B 1 149 ? 9.336 -0.349 6.473 1 98.12 149 GLU B CA 1
ATOM 2500 C C . GLU B 1 149 ? 7.855 -0.628 6.254 1 98.12 149 GLU B C 1
ATOM 2502 O O . GLU B 1 149 ? 7.078 0.288 5.965 1 98.12 149 GLU B O 1
ATOM 2507 N N . HIS B 1 150 ? 7.5 -1.866 6.34 1 98.38 150 HIS B N 1
ATOM 2508 C CA . HIS B 1 150 ? 6.113 -2.316 6.316 1 98.38 150 HIS B CA 1
ATOM 2509 C C . HIS B 1 150 ? 5.602 -2.6 7.727 1 98.38 150 HIS B C 1
ATOM 2511 O O . HIS B 1 150 ? 6.18 -3.418 8.445 1 98.38 150 HIS B O 1
ATOM 2517 N N . ILE B 1 151 ? 4.543 -1.933 8.109 1 98.12 151 ILE B N 1
ATOM 2518 C CA . ILE B 1 151 ? 4.031 -2.07 9.469 1 98.12 151 ILE B CA 1
ATOM 2519 C C . ILE B 1 151 ? 2.566 -2.502 9.422 1 98.12 151 ILE B C 1
ATOM 2521 O O . ILE B 1 151 ? 1.732 -1.832 8.812 1 98.12 151 ILE B O 1
ATOM 2525 N N . VAL B 1 152 ? 2.27 -3.586 10 1 98.31 152 VAL B N 1
ATOM 2526 C CA . VAL B 1 152 ? 0.895 -4.047 10.172 1 98.31 152 VAL B CA 1
ATOM 2527 C C . VAL B 1 152 ? 0.412 -3.721 11.586 1 98.31 152 VAL B C 1
ATOM 2529 O O . VAL B 1 152 ? 1.021 -4.145 12.57 1 98.31 152 VAL B O 1
ATOM 2532 N N . ILE B 1 153 ? -0.638 -2.941 11.664 1 97.12 153 ILE B N 1
ATOM 2533 C CA . ILE B 1 153 ? -1.172 -2.479 12.938 1 97.12 153 ILE B CA 1
ATOM 2534 C C . ILE B 1 153 ? -2.553 -3.086 13.172 1 97.12 153 ILE B C 1
ATOM 2536 O O . ILE B 1 153 ? -3.48 -2.854 12.391 1 97.12 153 ILE B O 1
ATOM 2540 N N . LYS B 1 154 ? -2.77 -3.859 14.242 1 94.56 154 LYS B N 1
ATOM 2541 C CA . LYS B 1 154 ? -4.031 -4.512 14.57 1 94.56 154 LYS B CA 1
ATOM 2542 C C . LYS B 1 154 ? -4.52 -4.102 15.961 1 94.56 154 LYS B C 1
ATOM 2544 O O . LYS B 1 154 ? -3.715 -3.787 16.844 1 94.56 154 LYS B O 1
#

Radius of gyration: 20.92 Å; Cα contacts (8 Å, |Δi|>4): 699; chains: 2; bounding box: 39×61×49 Å

pLDDT: mean 95.32, std 4.04, range [78.12, 98.88]

Secondary structure (DSSP, 8-state):
-BSEEEETTEEEEEEEEEEEEETTEEEEEEETT---BB-SEEEPBTTS-HHHHHHHHHHHHH----EEEEEEEEEEEEEEETTEEEEEEEEEEEEEPPTT----SS-EEETTEEEEEEEEEEGGGGGGS-BSSTTHHHHTTS--TTS-EEEEE-/-BSEEEETTEEEEEEEEEEEEETTEEEEEEETT---BB-SEEEPBTTS-HHHHHHHHHHHHH----EEEEEEEEEEEEEEETTEEEEEEEEEEEEEPPTT----SS-EEETTEEEEEEEEEEGGGGGGS-BSSTTHHHHTTS--TTS-EEEEE-